Protein AF-A0A7V1M151-F1 (afdb_monomer)

pLDDT: mean 83.35, std 21.73, range [28.53, 98.62]

Secondary structure (DSSP, 8-state):
----------------------HHHHHHHHHHTT-TT-EEEEEEEETTGGGS-HHHHHHHHHHHHHHHHHHHHHTTTTEEEEEEEEETTEEEEEESSGGGHHHHHHHHHHHHTTSPEEEEEEEE--EESSSS-GGGEESHHHHHHHHHHHHHHHTT-SEEEE-S-HHHHHHHHHHHHHHHHHHTT--HHHHHHHHHHHHH-SHHHHHHHHTS-HHHHHHHHHTTTHHHHHHHHHHHHHHHHHHHHHHHHHHHHTT---

InterPro domains:
  IPR032580 SatD family [PF16264] (41-214)

Radius of gyration: 26.65 Å; Cα contacts (8 Å, |Δi|>4): 334; chains: 1; bounding box: 94×45×94 Å

Mean predicted aligned error: 10.41 Å

Solvent-accessible surface area (backbone atoms only — not comparable to full-atom values): 14351 Å² total; per-residue (Å²): 134,89,81,90,85,88,82,92,84,86,82,93,78,82,86,76,81,82,76,81,75,51,71,66,57,57,52,49,55,59,62,69,75,50,66,95,55,55,26,28,25,43,33,36,37,52,57,69,60,88,77,50,54,74,69,58,48,54,56,49,51,52,51,50,53,52,42,38,52,52,48,40,65,78,39,46,92,37,39,66,16,55,55,41,78,78,54,95,66,27,32,35,26,30,28,48,42,54,40,46,53,64,60,57,51,51,49,52,46,63,70,44,56,90,55,49,64,29,32,2,27,3,41,32,37,73,42,75,79,64,64,79,42,55,90,44,42,45,41,62,5,51,55,30,7,51,54,16,30,52,50,15,63,75,70,73,42,52,60,24,52,32,53,90,48,66,67,60,26,51,53,55,35,48,54,51,54,54,48,51,60,47,59,71,72,52,47,76,67,38,54,52,48,52,53,44,30,72,75,62,72,34,48,55,61,42,10,67,76,67,77,53,53,40,63,61,46,45,52,46,33,58,80,50,44,43,65,61,41,52,54,51,55,51,50,53,30,53,50,43,43,53,51,54,52,52,64,58,50,66,59,62,70,76,67,66,86,127

Foldseek 3Di:
DDDDDDDDDDDDDDDDDDPPPDPVVVVVVVQVPFLVQKKKKKKKAWPPLVVDDPVVLVVLVVLLVVLQVVLCVVCVVQFQAGWDADDRRMIMGIGRQQLCVLVSVVSSVVSRPPTQMAIFMFIDDKDAQDDSHVVRIDDRNNVRRVVFRVVCVVVVHRYAYDYPDVVLRVVLVVLRRVLVVLVVPADPVLSVLLVVCVVVVALVSSCVVVVHDSVVSCCNCVVSVSVVSVVSSVVNSVVSVVVSVVSVVVVVVVPDDD

Structure (mmCIF, N/CA/C/O backbone):
data_AF-A0A7V1M151-F1
#
_entry.id   AF-A0A7V1M151-F1
#
loop_
_atom_site.group_PDB
_atom_site.id
_atom_site.type_symbol
_atom_site.label_atom_id
_atom_site.label_alt_id
_atom_site.label_comp_id
_atom_site.label_asym_id
_atom_site.label_entity_id
_atom_site.label_seq_id
_atom_site.pdbx_PDB_ins_code
_atom_site.Cartn_x
_atom_site.Cartn_y
_atom_site.Cartn_z
_atom_site.occupancy
_atom_site.B_iso_or_equiv
_atom_site.auth_seq_id
_atom_site.auth_comp_id
_atom_site.auth_asym_id
_atom_site.auth_atom_id
_atom_site.pdbx_PDB_model_num
ATOM 1 N N . MET A 1 1 ? 72.557 -1.367 -68.180 1.00 35.03 1 MET A N 1
ATOM 2 C CA . MET A 1 1 ? 71.612 -0.435 -68.839 1.00 35.03 1 MET A CA 1
ATOM 3 C C . MET A 1 1 ? 70.270 -0.559 -68.127 1.00 35.03 1 MET A C 1
ATOM 5 O O . MET A 1 1 ? 69.769 -1.667 -68.066 1.00 35.03 1 MET A O 1
ATOM 9 N N . LEU A 1 2 ? 69.930 0.406 -67.255 1.00 32.84 2 LEU A N 1
ATOM 10 C CA . LEU A 1 2 ? 68.803 1.366 -67.397 1.00 32.84 2 LEU A CA 1
ATOM 11 C C . LEU A 1 2 ? 67.416 0.673 -67.459 1.00 32.84 2 LEU A C 1
ATOM 13 O O . LEU A 1 2 ? 67.216 -0.136 -68.343 1.00 32.84 2 LEU A O 1
ATOM 17 N N . TYR A 1 3 ? 66.387 0.946 -66.644 1.00 28.53 3 TYR A N 1
ATOM 18 C CA . TYR A 1 3 ? 66.143 1.924 -65.575 1.00 28.53 3 TYR A CA 1
ATOM 19 C C . TYR A 1 3 ? 64.866 1.512 -64.781 1.00 28.53 3 TYR A C 1
ATOM 21 O O . TYR A 1 3 ? 63.978 0.860 -65.315 1.00 28.53 3 TYR A O 1
ATOM 29 N N . ARG A 1 4 ? 64.801 1.940 -63.511 1.00 33.44 4 ARG A N 1
ATOM 30 C CA . ARG A 1 4 ? 63.693 2.020 -62.519 1.00 33.44 4 ARG A CA 1
ATOM 31 C C . ARG A 1 4 ? 62.217 1.847 -62.965 1.00 33.44 4 ARG A C 1
ATOM 33 O O . ARG A 1 4 ? 61.762 2.585 -63.831 1.00 33.44 4 ARG A O 1
ATOM 40 N N . ARG A 1 5 ? 61.410 1.193 -62.103 1.00 32.28 5 ARG A N 1
ATOM 41 C CA . ARG A 1 5 ? 60.359 1.854 -61.276 1.00 32.28 5 ARG A CA 1
ATOM 42 C C . ARG A 1 5 ? 59.839 0.963 -60.132 1.00 32.28 5 ARG A C 1
ATOM 44 O O . ARG A 1 5 ? 59.546 -0.208 -60.315 1.00 32.28 5 ARG A O 1
ATOM 51 N N . PHE A 1 6 ? 59.738 1.577 -58.953 1.00 34.12 6 PHE A N 1
ATOM 52 C CA . PHE A 1 6 ? 59.085 1.090 -57.735 1.00 34.12 6 PHE A CA 1
ATOM 53 C C . PHE A 1 6 ? 57.566 1.318 -57.811 1.00 34.12 6 PHE A C 1
ATOM 55 O O . PHE A 1 6 ? 57.161 2.415 -58.187 1.00 34.12 6 PHE A O 1
ATOM 62 N N . SER A 1 7 ? 56.765 0.380 -57.297 1.00 33.12 7 SER A N 1
ATOM 63 C CA . SER A 1 7 ? 55.640 0.682 -56.390 1.00 33.12 7 SER A CA 1
ATOM 64 C C . SER A 1 7 ? 55.147 -0.596 -55.699 1.00 33.12 7 SER A C 1
ATOM 66 O O . SER A 1 7 ? 54.733 -1.543 -56.362 1.00 33.12 7 SER A O 1
ATOM 68 N N . LYS A 1 8 ? 55.190 -0.614 -54.362 1.00 37.53 8 LYS A N 1
ATOM 69 C CA . LYS A 1 8 ? 54.513 -1.602 -53.508 1.00 37.53 8 LYS A CA 1
ATOM 70 C C . LYS A 1 8 ? 53.011 -1.300 -53.471 1.00 37.53 8 LYS A C 1
ATOM 72 O O . LYS A 1 8 ? 52.663 -0.133 -53.336 1.00 37.53 8 LYS A O 1
ATOM 77 N N . SER A 1 9 ? 52.162 -2.327 -53.465 1.00 33.84 9 SER A N 1
ATOM 78 C CA . SER A 1 9 ? 50.848 -2.290 -52.806 1.00 33.84 9 SER A CA 1
ATOM 79 C C . SER A 1 9 ? 50.279 -3.705 -52.686 1.00 33.84 9 SER A C 1
ATOM 81 O O . SER A 1 9 ? 49.962 -4.349 -53.678 1.00 33.84 9 SER A O 1
ATOM 83 N N . THR A 1 10 ? 50.198 -4.176 -51.449 1.00 36.12 10 THR A N 1
ATOM 84 C CA . THR A 1 10 ? 49.547 -5.397 -50.964 1.00 36.12 10 THR A CA 1
ATOM 85 C C . THR A 1 10 ? 48.029 -5.227 -50.876 1.00 36.12 10 THR A C 1
ATOM 87 O O . THR A 1 10 ? 47.579 -4.136 -50.537 1.00 36.12 10 THR A O 1
ATOM 90 N N . GLY A 1 11 ? 47.269 -6.318 -51.031 1.00 33.44 11 GLY A N 1
ATOM 91 C CA . GLY A 1 11 ? 45.950 -6.473 -50.398 1.00 33.44 11 GLY A CA 1
ATOM 92 C C . GLY A 1 11 ? 44.789 -6.768 -51.348 1.00 33.44 11 GLY A C 1
ATOM 93 O O . GLY A 1 11 ? 44.242 -5.859 -51.962 1.00 33.44 11 GLY A O 1
ATOM 94 N N . ASN A 1 12 ? 44.409 -8.046 -51.408 1.00 38.59 12 ASN A N 1
ATOM 95 C CA . ASN A 1 12 ? 43.116 -8.546 -51.881 1.00 38.59 12 ASN A CA 1
ATOM 96 C C . ASN A 1 12 ? 42.017 -8.219 -50.853 1.00 38.59 12 ASN A C 1
ATOM 98 O O . ASN A 1 12 ? 42.223 -8.494 -49.675 1.00 38.59 12 ASN A O 1
ATOM 102 N N . ASP A 1 13 ? 40.894 -7.656 -51.311 1.00 38.22 13 ASP A N 1
ATOM 103 C CA . ASP A 1 13 ? 39.499 -8.102 -51.081 1.00 38.22 13 ASP A CA 1
ATOM 104 C C . ASP A 1 13 ? 38.498 -6.931 -51.218 1.00 38.22 13 ASP A C 1
ATOM 106 O O . ASP A 1 13 ? 38.781 -5.809 -50.786 1.00 38.22 13 ASP A O 1
ATOM 110 N N . PRO A 1 14 ? 37.316 -7.146 -51.832 1.00 36.44 14 PRO A N 1
ATOM 111 C CA . PRO A 1 14 ? 36.315 -6.099 -52.020 1.00 36.44 14 PRO A CA 1
ATOM 112 C C . PRO A 1 14 ? 35.548 -5.791 -50.716 1.00 36.44 14 PRO A C 1
ATOM 114 O O . PRO A 1 14 ? 35.246 -6.701 -49.942 1.00 36.44 14 PRO A O 1
ATOM 117 N N . PRO A 1 15 ? 35.157 -4.524 -50.469 1.00 37.09 15 PRO A N 1
ATOM 118 C CA . PRO A 1 15 ? 34.468 -4.146 -49.242 1.00 37.09 15 PRO A CA 1
ATOM 119 C C . PRO A 1 15 ? 33.028 -4.673 -49.227 1.00 37.09 15 PRO A C 1
ATOM 121 O O . PRO A 1 15 ? 32.170 -4.270 -50.017 1.00 37.09 15 PRO A O 1
ATOM 124 N N . GLY A 1 16 ? 32.773 -5.567 -48.273 1.00 32.88 16 GLY A N 1
ATOM 125 C CA . GLY A 1 16 ? 31.452 -6.038 -47.890 1.00 32.88 16 GLY A CA 1
ATOM 126 C C . GLY A 1 16 ? 30.551 -4.889 -47.437 1.00 32.88 16 GLY A C 1
ATOM 127 O O . GLY A 1 16 ? 30.884 -4.082 -46.573 1.00 32.88 16 GLY A O 1
ATOM 128 N N . ARG A 1 17 ? 29.381 -4.853 -48.063 1.00 32.78 17 ARG A N 1
ATOM 129 C CA . ARG A 1 17 ? 28.213 -4.011 -47.812 1.00 32.78 17 ARG A CA 1
ATOM 130 C C . ARG A 1 17 ? 27.891 -3.931 -46.302 1.00 32.78 17 ARG A C 1
ATOM 132 O O . ARG A 1 17 ? 27.310 -4.860 -45.751 1.00 32.78 17 ARG A O 1
ATOM 139 N N . LEU A 1 18 ? 28.233 -2.814 -45.644 1.00 33.78 18 LEU A N 1
ATOM 140 C CA . LEU A 1 18 ? 27.754 -2.489 -44.293 1.00 33.78 18 LEU A CA 1
ATOM 141 C C . LEU A 1 18 ? 26.222 -2.388 -44.327 1.00 33.78 18 LEU A C 1
ATOM 143 O O . LEU A 1 18 ? 25.658 -1.417 -44.834 1.00 33.78 18 LEU A O 1
ATOM 147 N N . GLN A 1 19 ? 25.536 -3.388 -43.780 1.00 34.06 19 GLN A N 1
ATOM 148 C CA . GLN A 1 19 ? 24.134 -3.245 -43.421 1.00 34.06 19 GLN A CA 1
ATOM 149 C C . GLN A 1 19 ? 24.053 -2.327 -42.197 1.00 34.06 19 GLN A C 1
ATOM 151 O O . GLN A 1 19 ? 24.432 -2.696 -41.085 1.00 34.06 19 GLN A O 1
ATOM 156 N N . CYS A 1 20 ? 23.543 -1.114 -42.405 1.00 36.00 20 CYS A N 1
ATOM 157 C CA . CYS A 1 20 ? 22.987 -0.283 -41.347 1.00 36.00 20 CYS A CA 1
ATOM 158 C C . CYS A 1 20 ? 21.796 -1.021 -40.720 1.00 36.00 20 CYS A C 1
ATOM 160 O O . CYS A 1 20 ? 20.649 -0.810 -41.107 1.00 36.00 20 CYS A O 1
ATOM 162 N N . VAL A 1 21 ? 22.060 -1.901 -39.752 1.00 39.78 21 VAL A N 1
ATOM 163 C CA . VAL A 1 21 ? 21.007 -2.504 -38.932 1.00 39.78 21 VAL A CA 1
ATOM 164 C C . VAL A 1 21 ? 20.436 -1.401 -38.046 1.00 39.78 21 VA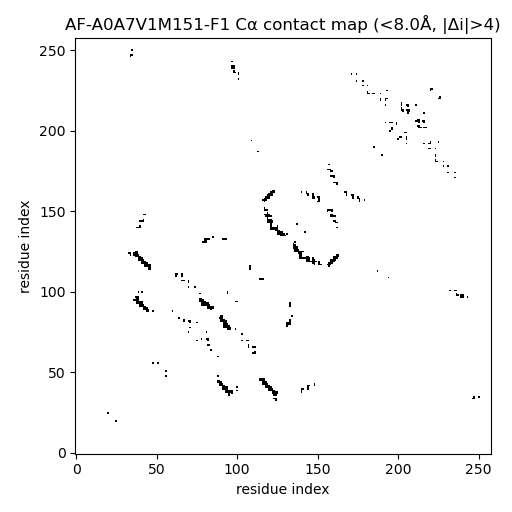L A C 1
ATOM 166 O O . VAL A 1 21 ? 21.072 -0.934 -37.089 1.00 39.78 21 VAL A O 1
ATOM 169 N N . ASN A 1 22 ? 19.247 -0.958 -38.451 1.00 41.34 22 ASN A N 1
ATOM 170 C CA . ASN A 1 22 ? 18.418 0.084 -37.867 1.00 41.34 22 ASN A CA 1
ATOM 171 C C . ASN A 1 22 ? 18.483 0.063 -36.330 1.00 41.34 22 ASN A C 1
ATOM 173 O O . ASN A 1 22 ? 18.089 -0.911 -35.689 1.00 41.34 22 ASN A O 1
ATOM 177 N N . ARG A 1 23 ? 18.925 1.168 -35.714 1.00 41.78 23 ARG A N 1
ATOM 178 C CA . ARG A 1 23 ? 18.953 1.345 -34.244 1.00 41.78 23 ARG A CA 1
ATOM 179 C C . ARG A 1 23 ? 17.567 1.119 -33.612 1.00 41.78 23 ARG A C 1
ATOM 181 O O . ARG A 1 23 ? 17.473 0.676 -32.477 1.00 41.78 23 ARG A O 1
ATOM 188 N N . ARG A 1 24 ? 16.497 1.362 -34.382 1.00 38.38 24 ARG A N 1
ATOM 189 C CA . ARG A 1 24 ? 15.104 1.069 -34.009 1.00 38.38 24 ARG A CA 1
ATOM 190 C C . ARG A 1 24 ? 14.795 -0.427 -33.911 1.00 38.38 24 ARG A C 1
ATOM 192 O O . ARG A 1 24 ? 14.100 -0.803 -32.983 1.00 38.38 24 ARG A O 1
ATOM 199 N N . GLN A 1 25 ? 15.332 -1.273 -34.793 1.00 38.12 25 GLN A N 1
ATOM 200 C CA . GLN A 1 25 ? 15.105 -2.725 -34.735 1.00 38.12 25 GLN A CA 1
ATOM 201 C C . GLN A 1 25 ? 15.880 -3.378 -33.586 1.00 38.12 25 GLN A C 1
ATOM 203 O O . GLN A 1 25 ? 15.347 -4.257 -32.927 1.00 38.12 25 GLN A O 1
ATOM 208 N N . ARG A 1 26 ? 17.083 -2.878 -33.260 1.00 34.47 26 ARG A N 1
ATOM 209 C CA . ARG A 1 26 ? 17.805 -3.297 -32.043 1.00 34.47 26 ARG A CA 1
ATOM 210 C C . ARG A 1 26 ? 17.096 -2.882 -30.752 1.00 34.47 26 ARG A C 1
ATOM 212 O O . ARG A 1 26 ? 17.114 -3.649 -29.800 1.00 34.47 26 ARG A O 1
ATOM 219 N N . ASN A 1 27 ? 16.454 -1.714 -30.726 1.00 43.25 27 ASN A N 1
ATOM 220 C CA . ASN A 1 27 ? 15.641 -1.312 -29.577 1.00 43.25 27 ASN A CA 1
ATOM 221 C C . ASN A 1 27 ? 14.342 -2.124 -29.476 1.00 43.25 27 ASN A C 1
ATOM 223 O O . ASN A 1 27 ? 13.963 -2.440 -28.358 1.00 43.25 27 ASN A O 1
ATOM 227 N N . LEU A 1 28 ? 13.705 -2.491 -30.600 1.00 38.62 28 LEU A N 1
ATOM 228 C CA . LEU A 1 28 ? 12.524 -3.367 -30.592 1.00 38.62 28 LEU A CA 1
ATOM 229 C C . LEU A 1 28 ? 12.870 -4.795 -30.130 1.00 38.62 28 LEU A C 1
ATOM 231 O O . LEU A 1 28 ? 12.210 -5.318 -29.238 1.00 38.62 28 LEU A O 1
ATOM 235 N N . MET A 1 29 ? 13.971 -5.369 -30.626 1.00 35.47 29 MET A N 1
ATOM 236 C CA . MET A 1 29 ? 14.430 -6.709 -30.227 1.00 35.47 29 MET A CA 1
ATOM 237 C C . MET A 1 29 ? 14.947 -6.770 -28.777 1.00 35.47 29 MET A C 1
ATOM 239 O O . MET A 1 29 ? 14.894 -7.825 -28.155 1.00 35.47 29 MET A O 1
ATOM 243 N N . GLN A 1 30 ? 15.411 -5.651 -28.200 1.00 39.88 30 GLN A N 1
ATOM 244 C CA . GLN A 1 30 ? 15.735 -5.574 -26.765 1.00 39.88 30 GLN A CA 1
ATOM 245 C C . GLN A 1 30 ? 14.504 -5.364 -25.870 1.00 39.88 30 GLN A C 1
ATOM 247 O O . GLN A 1 30 ? 14.565 -5.686 -24.685 1.00 39.88 30 GLN A O 1
ATOM 252 N N . THR A 1 31 ? 13.398 -4.832 -26.402 1.00 42.84 31 THR A N 1
ATOM 253 C CA . THR A 1 31 ? 12.123 -4.746 -25.669 1.00 42.84 31 THR A CA 1
ATOM 254 C C . THR A 1 31 ? 11.318 -6.040 -25.701 1.00 42.84 31 THR A C 1
ATOM 256 O O . THR A 1 31 ? 10.550 -6.265 -24.773 1.00 42.84 31 THR A O 1
ATOM 259 N N . GLU A 1 32 ? 11.502 -6.887 -26.715 1.00 41.81 32 GLU A N 1
ATOM 260 C CA . GLU A 1 32 ? 10.751 -8.142 -26.866 1.00 41.81 32 GLU A CA 1
ATOM 261 C C . GLU A 1 32 ? 11.393 -9.314 -26.098 1.00 41.81 32 GLU A C 1
ATOM 263 O O . GLU A 1 32 ? 10.684 -10.167 -25.585 1.00 41.81 32 GLU A O 1
ATOM 268 N N . GLY A 1 33 ? 12.717 -9.316 -25.893 1.00 35.34 33 GLY A N 1
ATOM 269 C CA . GLY A 1 33 ? 13.431 -10.413 -25.218 1.00 35.34 33 GLY A CA 1
ATOM 270 C C . GLY A 1 33 ? 13.589 -10.320 -23.691 1.00 35.34 33 GLY A C 1
ATOM 271 O O . GLY A 1 33 ? 14.481 -10.973 -23.160 1.00 35.34 33 GLY A O 1
ATOM 272 N N . ASN A 1 34 ? 12.825 -9.481 -22.975 1.00 42.91 34 ASN A N 1
ATOM 273 C CA . ASN A 1 34 ? 13.077 -9.213 -21.542 1.00 42.91 34 ASN A CA 1
ATOM 274 C C . ASN A 1 34 ? 11.805 -9.103 -20.670 1.00 42.91 34 ASN A C 1
ATOM 276 O O . ASN A 1 34 ? 11.814 -8.426 -19.638 1.00 42.91 34 ASN A O 1
ATOM 280 N N . MET A 1 35 ? 10.700 -9.716 -21.103 1.00 45.41 35 MET A N 1
ATOM 281 C CA . MET A 1 35 ? 9.420 -9.750 -20.375 1.00 45.41 35 MET A CA 1
ATOM 282 C C . MET A 1 35 ? 9.368 -10.858 -19.296 1.00 45.41 35 MET A C 1
ATOM 284 O O . MET A 1 35 ? 8.625 -10.707 -18.321 1.00 45.41 35 MET A O 1
ATOM 288 N N . ALA A 1 36 ? 10.291 -11.830 -19.359 1.00 46.44 36 ALA A N 1
ATOM 289 C CA . ALA A 1 36 ? 10.474 -12.949 -18.425 1.00 46.44 36 ALA A CA 1
ATOM 290 C C . ALA A 1 36 ? 10.862 -12.560 -16.978 1.00 46.44 36 ALA A C 1
ATOM 292 O O . ALA A 1 36 ? 11.136 -13.427 -16.151 1.00 46.44 36 ALA A O 1
ATOM 293 N N . ASN A 1 37 ? 10.917 -11.265 -16.647 1.00 68.12 37 ASN A N 1
ATOM 294 C CA . ASN A 1 37 ? 11.230 -10.793 -15.297 1.00 68.12 37 ASN A CA 1
ATOM 295 C C . ASN A 1 37 ? 10.563 -9.440 -14.995 1.00 68.12 37 ASN A C 1
ATOM 297 O O . ASN A 1 37 ? 11.206 -8.448 -14.641 1.00 68.12 37 ASN A O 1
ATOM 301 N N . THR A 1 38 ? 9.249 -9.366 -15.215 1.00 87.44 38 THR A N 1
ATOM 302 C CA . THR A 1 38 ? 8.468 -8.178 -14.859 1.00 87.44 38 THR A CA 1
ATOM 303 C C . THR A 1 38 ? 8.345 -8.059 -13.342 1.00 87.44 38 THR A C 1
ATOM 305 O O . THR A 1 38 ? 7.719 -8.891 -12.692 1.00 87.44 38 THR A O 1
ATOM 308 N N . VAL A 1 39 ? 8.893 -6.978 -12.788 1.00 95.06 39 VAL A N 1
ATOM 309 C CA . VAL A 1 39 ? 8.899 -6.696 -11.347 1.00 95.06 39 VAL A CA 1
ATOM 310 C C . VAL A 1 39 ? 8.170 -5.395 -11.059 1.00 95.06 39 VAL A C 1
ATOM 312 O O . VAL A 1 39 ? 7.973 -4.555 -11.944 1.00 95.06 39 VAL A O 1
ATOM 315 N N . ALA A 1 40 ? 7.803 -5.186 -9.800 1.00 97.56 40 ALA A N 1
ATOM 316 C CA . ALA A 1 40 ? 7.267 -3.916 -9.340 1.00 97.56 40 ALA A CA 1
ATOM 317 C C . ALA A 1 40 ? 8.284 -3.180 -8.467 1.00 97.56 40 ALA A C 1
ATOM 319 O O . ALA A 1 40 ? 8.707 -3.667 -7.423 1.00 97.56 40 ALA A O 1
ATOM 320 N N . VAL A 1 41 ? 8.626 -1.956 -8.856 1.00 98.19 41 VAL A N 1
ATOM 321 C CA . VAL A 1 41 ? 9.362 -1.023 -8.001 1.00 98.19 41 VAL A CA 1
ATOM 322 C C . VAL A 1 41 ? 8.355 -0.199 -7.214 1.00 98.19 41 VAL A C 1
ATOM 324 O O . VAL A 1 41 ? 7.454 0.411 -7.796 1.00 98.19 41 VAL A O 1
ATOM 327 N N . ILE A 1 42 ? 8.529 -0.148 -5.896 1.00 98.50 42 ILE A N 1
ATOM 328 C CA . ILE A 1 42 ? 7.759 0.720 -5.005 1.00 98.50 42 ILE A CA 1
ATOM 329 C C . ILE A 1 42 ? 8.698 1.802 -4.488 1.00 98.50 42 ILE A C 1
ATOM 331 O O . ILE A 1 42 ? 9.728 1.490 -3.897 1.00 98.50 42 ILE A O 1
ATOM 335 N N . ILE A 1 43 ? 8.318 3.065 -4.671 1.00 97.88 43 ILE A N 1
ATOM 336 C CA . ILE A 1 43 ? 8.964 4.218 -4.036 1.00 97.88 43 ILE A CA 1
ATOM 337 C C . ILE A 1 43 ? 7.915 4.924 -3.188 1.00 97.88 43 ILE A C 1
ATOM 339 O O . ILE A 1 43 ? 6.825 5.243 -3.670 1.00 97.88 43 ILE A O 1
ATOM 343 N N . ALA A 1 44 ? 8.236 5.171 -1.928 1.00 96.50 44 ALA A N 1
ATOM 344 C CA . ALA A 1 44 ? 7.321 5.735 -0.957 1.00 96.50 44 ALA A CA 1
ATOM 345 C C . ALA A 1 44 ? 7.928 6.951 -0.261 1.00 96.50 44 ALA A C 1
ATOM 347 O O . ALA A 1 44 ? 9.107 6.939 0.078 1.00 96.50 44 ALA A O 1
ATOM 348 N N . ASP A 1 45 ? 7.117 7.982 -0.015 1.00 92.75 45 ASP A N 1
ATOM 349 C CA . ASP A 1 45 ? 7.488 9.138 0.805 1.00 92.75 45 ASP A CA 1
ATOM 350 C C . ASP A 1 45 ? 6.500 9.362 1.956 1.00 92.75 45 ASP A C 1
ATOM 352 O O . ASP A 1 45 ? 5.300 9.073 1.852 1.00 92.75 45 ASP A O 1
ATOM 356 N N . ILE A 1 46 ? 6.999 9.899 3.072 1.00 88.75 46 ILE A N 1
ATOM 357 C CA . ILE A 1 46 ? 6.145 10.297 4.191 1.00 88.75 46 ILE A CA 1
ATOM 358 C C . ILE A 1 46 ? 5.481 11.634 3.854 1.00 88.75 46 ILE A C 1
ATOM 360 O O . ILE A 1 46 ? 6.106 12.652 3.556 1.00 88.75 46 ILE A O 1
ATOM 364 N N . LYS A 1 47 ? 4.155 11.673 3.948 1.00 79.75 47 LYS A N 1
ATOM 365 C CA . LYS A 1 47 ? 3.396 12.900 3.728 1.00 79.75 47 LYS A CA 1
ATOM 366 C C . LYS A 1 47 ? 3.658 13.902 4.858 1.00 79.75 47 LYS A C 1
ATOM 368 O O . LYS A 1 47 ? 3.614 13.554 6.031 1.00 79.75 47 LYS A O 1
ATOM 373 N N . ASP A 1 48 ? 3.822 15.176 4.493 1.00 72.25 48 ASP A N 1
ATOM 374 C CA . ASP A 1 48 ? 3.924 16.308 5.430 1.00 72.25 48 ASP A CA 1
ATOM 375 C C . ASP A 1 48 ? 5.107 16.221 6.428 1.00 72.25 48 ASP A C 1
ATOM 377 O O . ASP A 1 48 ? 5.157 16.994 7.383 1.00 72.25 48 ASP A O 1
ATOM 381 N N . SER A 1 49 ? 6.118 15.380 6.171 1.00 68.06 49 SER A N 1
ATOM 382 C CA . SER A 1 49 ? 7.335 15.235 6.998 1.00 68.06 49 SER A CA 1
ATOM 383 C C . SER A 1 49 ? 8.078 16.555 7.257 1.00 68.06 49 SER A C 1
ATOM 385 O O . SER A 1 49 ? 8.695 16.766 8.305 1.00 68.06 49 SER A O 1
ATOM 387 N N . LYS A 1 50 ? 7.969 17.506 6.321 1.00 63.62 50 LYS A N 1
ATOM 388 C CA . LYS A 1 50 ? 8.542 18.856 6.428 1.00 63.62 50 LYS A CA 1
ATOM 389 C C . LYS A 1 50 ? 7.881 19.737 7.494 1.00 63.62 50 LYS A C 1
ATOM 391 O O . LYS A 1 50 ? 8.484 20.730 7.878 1.00 63.62 50 LYS A O 1
ATOM 396 N N . LYS A 1 51 ? 6.673 19.398 7.956 1.00 68.25 51 LYS A N 1
ATOM 397 C CA . LYS A 1 51 ? 5.930 20.147 8.987 1.00 68.25 51 LYS A CA 1
ATOM 398 C C . LYS A 1 51 ? 6.136 19.596 10.401 1.00 68.25 51 LYS A C 1
ATOM 400 O O . LYS A 1 51 ? 5.669 20.213 11.352 1.00 68.25 51 LYS A O 1
ATOM 405 N N . MET A 1 52 ? 6.797 18.446 10.533 1.00 73.50 52 MET A N 1
ATOM 406 C CA . MET A 1 52 ? 7.065 17.814 11.826 1.00 73.50 52 MET A CA 1
ATOM 407 C C . MET A 1 52 ? 8.160 18.558 12.583 1.00 73.50 52 MET A C 1
ATOM 409 O O . MET A 1 52 ? 9.127 19.037 11.979 1.00 73.50 52 MET A O 1
ATOM 413 N N . LYS A 1 53 ? 8.031 18.603 13.912 1.00 78.94 53 LYS A N 1
ATOM 414 C CA . LYS A 1 53 ? 9.098 19.105 14.785 1.00 78.94 53 LYS A CA 1
ATOM 415 C C . LYS A 1 53 ? 10.310 18.170 14.714 1.00 78.94 53 LYS A C 1
ATOM 417 O O . LYS A 1 53 ? 10.175 16.987 14.412 1.00 78.94 53 LYS A O 1
ATOM 422 N N . GLU A 1 54 ? 11.498 18.682 15.021 1.00 75.88 54 GLU A N 1
ATOM 423 C CA . GLU A 1 54 ? 12.755 17.923 14.915 1.00 75.88 54 GLU A CA 1
ATOM 424 C C . GLU A 1 54 ? 12.745 16.618 15.730 1.00 75.88 54 GLU A C 1
ATOM 426 O O . GLU A 1 54 ? 13.111 15.562 15.217 1.00 75.88 54 GLU A O 1
ATOM 431 N N . ARG A 1 55 ? 1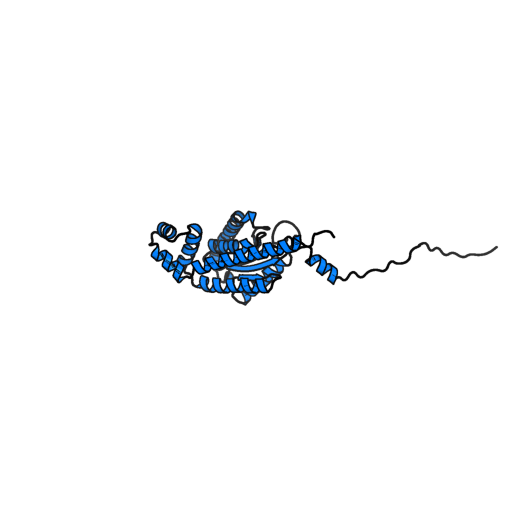2.221 16.664 16.961 1.00 75.62 55 ARG A N 1
ATOM 432 C CA . ARG A 1 55 ? 12.067 15.480 17.818 1.00 75.62 55 ARG A CA 1
ATOM 433 C C . ARG A 1 55 ? 11.119 14.432 17.227 1.00 75.62 55 ARG A C 1
ATOM 435 O O . ARG A 1 55 ? 11.463 13.257 17.191 1.00 75.62 55 ARG A O 1
ATOM 442 N N . GLU A 1 56 ? 9.961 14.861 16.727 1.00 79.56 56 GLU A N 1
ATOM 443 C CA . GLU A 1 56 ? 8.989 13.968 16.079 1.00 79.56 56 GLU A CA 1
ATOM 444 C C . GLU A 1 56 ? 9.619 13.304 14.851 1.00 79.56 56 GLU A C 1
ATOM 446 O O . GLU A 1 56 ? 9.482 12.104 14.646 1.00 79.56 56 GLU A O 1
ATOM 451 N N . ARG A 1 57 ? 10.382 14.064 14.056 1.00 78.81 57 ARG A N 1
ATOM 452 C CA . ARG A 1 57 ? 11.086 13.531 12.885 1.00 78.81 57 ARG A CA 1
ATOM 453 C C . ARG A 1 57 ? 12.065 12.414 13.255 1.00 78.81 57 ARG A C 1
ATOM 455 O O . ARG A 1 57 ? 12.127 11.424 12.532 1.00 78.81 57 ARG A O 1
ATOM 462 N N . TYR A 1 58 ? 12.821 12.566 14.343 1.00 82.31 58 TYR A N 1
ATOM 463 C CA . TYR A 1 58 ? 13.759 11.536 14.793 1.00 82.31 58 TYR A CA 1
ATOM 464 C C . TYR A 1 58 ? 13.040 10.247 15.215 1.00 82.31 58 TYR A C 1
ATOM 466 O O . TYR A 1 58 ? 13.398 9.164 14.753 1.00 82.31 58 TYR A O 1
ATOM 474 N N . GLU A 1 59 ? 11.988 10.361 16.029 1.00 84.44 59 GLU A N 1
ATOM 475 C CA . GLU A 1 59 ? 11.182 9.213 16.468 1.00 84.44 59 GLU A CA 1
ATOM 476 C C . GLU A 1 59 ? 10.580 8.468 15.263 1.00 84.44 59 GLU A C 1
ATOM 478 O O . GLU A 1 59 ? 10.695 7.247 15.154 1.00 84.44 59 GLU A O 1
ATOM 483 N N . TRP A 1 60 ? 10.042 9.196 14.281 1.00 83.94 60 TRP A N 1
ATOM 484 C CA . TRP A 1 60 ? 9.495 8.585 13.068 1.00 83.94 60 TRP A CA 1
ATOM 485 C C . TRP A 1 60 ? 10.543 7.932 12.173 1.00 83.94 60 TRP A C 1
ATOM 487 O O . TRP A 1 60 ? 10.249 6.909 11.558 1.00 83.94 60 TRP A O 1
ATOM 497 N N . GLN A 1 61 ? 11.770 8.452 12.117 1.00 85.88 61 GLN A N 1
ATOM 498 C CA . GLN A 1 61 ? 12.853 7.767 11.409 1.00 85.88 61 GLN A CA 1
ATOM 499 C C . GLN A 1 61 ? 13.189 6.416 12.048 1.00 85.88 61 GLN A C 1
ATOM 501 O O . GLN A 1 61 ? 13.497 5.469 11.325 1.00 85.88 61 GLN A O 1
ATOM 506 N N . LEU A 1 62 ? 13.111 6.299 13.378 1.00 88.25 62 LEU A N 1
ATOM 507 C CA . LEU A 1 62 ? 13.291 5.016 14.061 1.00 88.25 62 LEU A CA 1
ATOM 508 C C . LEU A 1 62 ? 12.153 4.044 13.729 1.00 88.25 62 LEU A C 1
ATOM 510 O O . LEU A 1 62 ? 12.424 2.892 13.388 1.00 88.25 62 LEU A O 1
ATOM 514 N N . PHE A 1 63 ? 10.901 4.513 13.744 1.00 90.56 63 PHE A N 1
ATOM 515 C CA . PHE A 1 63 ? 9.752 3.695 13.342 1.00 90.56 63 PHE A CA 1
ATOM 516 C C . PHE A 1 63 ? 9.839 3.250 11.878 1.00 90.56 63 PHE A C 1
ATOM 518 O O . PHE A 1 63 ? 9.615 2.077 11.594 1.00 90.56 63 PHE A O 1
ATOM 525 N N . LEU A 1 64 ? 10.241 4.137 10.959 1.00 93.31 64 LEU A N 1
ATOM 526 C CA . LEU A 1 64 ? 10.460 3.794 9.551 1.00 93.31 64 LEU A CA 1
ATOM 527 C C . LEU A 1 64 ? 11.532 2.713 9.395 1.00 93.31 64 LEU A C 1
ATOM 529 O O . LEU A 1 64 ? 11.309 1.734 8.689 1.00 93.31 64 LEU A O 1
ATOM 533 N N . LYS A 1 65 ? 12.676 2.858 10.075 1.00 93.44 65 LYS A N 1
ATOM 534 C CA . LYS A 1 65 ? 13.740 1.845 10.046 1.00 93.44 65 LYS A CA 1
ATOM 535 C C . LYS A 1 65 ? 13.238 0.493 10.550 1.00 93.44 65 LYS A C 1
ATOM 537 O O . LYS A 1 65 ? 13.486 -0.517 9.902 1.00 93.44 65 LYS A O 1
ATOM 542 N N . SER A 1 66 ? 12.505 0.477 11.665 1.00 95.19 66 SER A N 1
ATOM 543 C CA . SER A 1 66 ? 11.926 -0.757 12.207 1.00 95.19 66 SER A CA 1
ATOM 544 C C . SER A 1 66 ? 10.901 -1.382 11.257 1.00 95.19 66 SER A C 1
ATOM 546 O O . SER A 1 66 ? 10.929 -2.591 11.049 1.00 95.19 66 SER A O 1
ATOM 548 N N . ALA A 1 67 ? 10.040 -0.572 10.636 1.00 96.69 67 ALA A N 1
ATOM 549 C CA . ALA A 1 67 ? 9.051 -1.054 9.677 1.00 96.69 67 ALA A CA 1
ATOM 550 C C . ALA A 1 67 ? 9.708 -1.654 8.427 1.00 96.69 67 ALA A C 1
ATOM 552 O O . ALA A 1 67 ? 9.286 -2.707 7.966 1.00 96.69 67 ALA A O 1
ATOM 553 N N . ILE A 1 68 ? 10.770 -1.027 7.908 1.00 96.94 68 ILE A N 1
ATOM 554 C CA . ILE A 1 68 ? 11.541 -1.555 6.774 1.00 96.94 68 ILE A CA 1
ATOM 555 C C . ILE A 1 68 ? 12.135 -2.926 7.103 1.00 96.94 68 ILE A C 1
ATOM 557 O O . ILE A 1 68 ? 12.015 -3.837 6.289 1.00 96.94 68 ILE A O 1
ATOM 561 N N . VAL A 1 69 ? 12.740 -3.088 8.286 1.00 97.62 69 VAL A N 1
ATOM 562 C CA . VAL A 1 69 ? 13.290 -4.384 8.720 1.00 97.62 69 VAL A CA 1
ATOM 563 C C . VAL A 1 69 ? 12.188 -5.443 8.772 1.00 97.62 69 VAL A C 1
ATOM 565 O O . VAL A 1 69 ? 12.309 -6.465 8.106 1.00 97.62 69 VAL A O 1
ATOM 568 N N . GLN A 1 70 ? 11.078 -5.156 9.459 1.00 98.19 70 GLN A N 1
ATOM 569 C CA . GLN A 1 70 ? 9.959 -6.096 9.588 1.00 98.19 70 GLN A CA 1
ATOM 570 C C . GLN A 1 70 ? 9.352 -6.483 8.234 1.00 98.19 70 GLN A C 1
ATOM 572 O O . GLN A 1 70 ? 9.058 -7.651 7.999 1.00 98.19 70 GLN A O 1
ATOM 577 N N . VAL A 1 71 ? 9.167 -5.524 7.322 1.00 98.44 71 VAL A N 1
ATOM 578 C CA . VAL A 1 71 ? 8.622 -5.812 5.988 1.00 98.44 71 VAL A CA 1
ATOM 579 C C . VAL A 1 71 ? 9.594 -6.653 5.167 1.00 98.44 71 VAL A C 1
ATOM 581 O O . VAL A 1 71 ? 9.163 -7.619 4.543 1.00 98.44 71 VAL A O 1
ATOM 584 N N . ASN A 1 72 ? 10.887 -6.324 5.182 1.00 98.25 72 ASN A N 1
ATOM 585 C CA . ASN A 1 72 ? 11.895 -7.101 4.463 1.00 98.25 72 ASN A CA 1
ATOM 586 C C . ASN A 1 72 ? 11.975 -8.548 4.963 1.00 98.25 72 ASN A C 1
ATOM 588 O O . ASN A 1 72 ? 12.152 -9.448 4.152 1.00 98.25 72 ASN A O 1
ATOM 592 N N . GLU A 1 73 ? 11.825 -8.774 6.269 1.00 97.81 73 GLU A N 1
ATOM 593 C CA . GLU A 1 73 ? 11.799 -10.116 6.861 1.00 97.81 73 GLU A CA 1
ATOM 594 C C . GLU A 1 73 ? 10.512 -10.871 6.498 1.00 97.81 73 GLU A C 1
ATOM 596 O O . GLU A 1 73 ? 10.572 -11.986 5.981 1.00 97.81 73 GLU A O 1
ATOM 601 N N . ASN A 1 74 ? 9.346 -10.250 6.700 1.00 97.81 74 ASN A N 1
ATOM 602 C CA . ASN A 1 74 ? 8.041 -10.886 6.485 1.00 97.81 74 ASN A CA 1
ATOM 603 C C . ASN A 1 74 ? 7.754 -11.203 5.010 1.00 97.81 74 ASN A C 1
ATOM 605 O O . ASN A 1 74 ? 7.017 -12.142 4.717 1.00 97.81 74 ASN A O 1
ATOM 609 N N . TRP A 1 75 ? 8.318 -10.418 4.090 1.00 97.75 75 TRP A N 1
ATOM 610 C CA . TRP A 1 75 ? 8.080 -10.521 2.649 1.00 97.75 75 TRP A CA 1
ATOM 611 C C . TRP A 1 75 ? 9.340 -10.910 1.867 1.00 97.75 75 TRP A C 1
ATOM 613 O O . TRP A 1 75 ? 9.401 -10.699 0.658 1.00 97.75 75 TRP A O 1
ATOM 623 N N . ALA A 1 76 ? 10.346 -11.494 2.529 1.00 96.94 76 ALA A N 1
ATOM 624 C CA . ALA A 1 76 ? 11.634 -11.832 1.916 1.00 96.94 76 ALA A CA 1
ATOM 625 C C . ALA A 1 76 ? 11.502 -12.685 0.640 1.00 96.94 76 ALA A C 1
ATOM 627 O O . ALA A 1 76 ? 12.269 -12.508 -0.300 1.00 96.94 76 ALA A O 1
ATOM 628 N N . ALA A 1 77 ? 10.514 -13.586 0.591 1.00 96.38 77 ALA A N 1
ATOM 629 C CA . ALA A 1 77 ? 10.259 -14.446 -0.567 1.00 96.38 77 ALA A CA 1
ATOM 630 C C . ALA A 1 77 ? 9.659 -13.703 -1.775 1.00 96.38 77 ALA A C 1
ATOM 632 O O . ALA A 1 77 ? 9.755 -14.179 -2.902 1.00 96.38 77 ALA A O 1
ATOM 633 N N . ASP A 1 78 ? 9.033 -12.549 -1.545 1.00 96.75 78 ASP A N 1
ATOM 634 C CA . ASP A 1 78 ? 8.340 -11.759 -2.566 1.00 96.75 78 ASP A CA 1
ATOM 635 C C . ASP A 1 78 ? 9.151 -10.532 -3.015 1.00 96.75 78 ASP A C 1
ATOM 637 O O . ASP A 1 78 ? 8.804 -9.873 -4.000 1.00 96.75 78 ASP A O 1
ATOM 641 N N . ILE A 1 79 ? 10.225 -10.213 -2.291 1.00 96.06 79 ILE A N 1
ATOM 642 C CA . ILE A 1 79 ? 11.077 -9.045 -2.497 1.00 96.06 79 ILE A CA 1
ATOM 643 C C . ILE A 1 79 ? 12.332 -9.456 -3.264 1.00 96.06 79 ILE A C 1
ATOM 645 O O . ILE A 1 79 ? 13.123 -10.277 -2.812 1.00 96.06 79 ILE A O 1
ATOM 649 N N . GLU A 1 80 ? 12.545 -8.828 -4.417 1.00 94.00 80 GLU A N 1
ATOM 650 C CA . GLU A 1 80 ? 13.760 -9.025 -5.201 1.00 94.00 80 GLU A CA 1
ATOM 651 C C . GLU A 1 80 ? 14.923 -8.222 -4.638 1.00 94.00 80 GLU A C 1
ATOM 653 O O . GLU A 1 80 ? 16.020 -8.753 -4.524 1.00 94.00 80 GLU A O 1
ATOM 658 N N . ALA A 1 81 ? 14.687 -6.963 -4.263 1.00 94.50 81 ALA A N 1
ATOM 659 C CA . ALA A 1 81 ? 15.687 -6.106 -3.641 1.00 94.50 81 ALA A CA 1
ATOM 660 C C . ALA A 1 81 ? 15.071 -5.405 -2.422 1.00 94.50 81 ALA A C 1
ATOM 662 O O . ALA A 1 81 ? 14.016 -4.768 -2.560 1.00 94.50 81 ALA A O 1
ATOM 663 N N . PRO A 1 82 ? 15.705 -5.518 -1.240 1.00 96.25 82 PRO A N 1
ATOM 664 C CA . PRO A 1 82 ? 15.119 -5.109 0.028 1.00 96.25 82 PRO A CA 1
ATOM 665 C C . PRO A 1 82 ? 14.767 -3.629 0.036 1.00 96.25 82 PRO A C 1
ATOM 667 O O . PRO A 1 82 ? 15.469 -2.798 -0.544 1.00 96.25 82 PRO A O 1
ATOM 670 N N . PHE A 1 83 ? 13.696 -3.295 0.750 1.00 97.44 83 PHE A N 1
ATOM 671 C CA . PHE A 1 83 ? 13.356 -1.911 1.014 1.00 97.44 83 PHE A CA 1
ATOM 672 C C . PHE A 1 83 ? 14.485 -1.232 1.782 1.00 97.44 83 PHE A C 1
ATOM 674 O O . PHE A 1 83 ? 15.014 -1.777 2.752 1.00 97.44 83 PHE A O 1
ATOM 681 N N . MET A 1 84 ? 14.831 -0.020 1.366 1.00 95.38 84 MET A N 1
ATOM 682 C CA . MET A 1 84 ? 15.821 0.810 2.040 1.00 95.38 84 MET A CA 1
ATOM 683 C C . MET A 1 84 ? 15.459 2.287 1.935 1.00 95.38 84 MET A C 1
ATOM 685 O O . MET A 1 84 ? 14.813 2.719 0.980 1.00 95.38 84 MET A O 1
ATOM 689 N N . ILE A 1 85 ? 15.918 3.074 2.905 1.00 93.56 85 ILE A N 1
ATOM 690 C CA . ILE A 1 85 ? 15.825 4.535 2.852 1.00 93.56 85 ILE A CA 1
ATOM 691 C C . ILE A 1 85 ? 16.800 5.038 1.787 1.00 93.56 85 ILE A C 1
ATOM 693 O O . ILE A 1 85 ? 17.982 4.700 1.820 1.00 93.56 85 ILE A O 1
ATOM 697 N N . THR A 1 86 ? 16.314 5.866 0.868 1.00 88.12 86 THR A N 1
ATOM 698 C CA . THR A 1 86 ? 17.131 6.476 -0.191 1.00 88.12 86 THR A CA 1
ATOM 699 C C . THR A 1 86 ? 17.474 7.916 0.135 1.00 88.12 86 THR A C 1
ATOM 701 O O . THR A 1 86 ? 18.632 8.323 0.046 1.00 88.12 86 THR A O 1
ATOM 704 N N . LYS A 1 87 ? 16.474 8.711 0.526 1.00 82.06 87 LYS A N 1
ATOM 705 C CA . LYS A 1 87 ? 16.651 10.141 0.770 1.00 82.06 87 LYS A CA 1
ATOM 706 C C . LYS A 1 87 ? 15.659 10.663 1.796 1.00 82.06 87 LYS A C 1
ATOM 708 O O . LYS A 1 87 ? 14.484 10.846 1.501 1.00 82.06 87 LYS A O 1
ATOM 713 N N . GLY A 1 88 ? 16.164 11.026 2.974 1.00 79.12 88 GLY A N 1
ATOM 714 C CA . GLY A 1 88 ? 15.352 11.632 4.028 1.00 79.12 88 GLY A CA 1
ATOM 715 C C . GLY A 1 88 ? 14.267 10.676 4.518 1.00 79.12 88 GLY A C 1
ATOM 716 O O . GLY A 1 88 ? 14.558 9.748 5.263 1.00 79.12 88 GLY A O 1
ATOM 717 N N . ASP A 1 89 ? 13.030 10.943 4.121 1.00 82.88 89 ASP A N 1
ATOM 718 C CA . ASP A 1 89 ? 11.825 10.168 4.419 1.00 82.88 89 ASP A CA 1
ATOM 719 C C . ASP A 1 89 ? 11.344 9.303 3.241 1.00 82.88 89 ASP A C 1
ATOM 721 O O . ASP A 1 89 ? 10.289 8.676 3.329 1.00 82.88 89 ASP A O 1
ATOM 725 N N . GLU A 1 90 ? 12.100 9.284 2.142 1.00 92.44 90 GLU A N 1
ATOM 726 C CA . GLU A 1 90 ? 11.850 8.424 0.993 1.00 92.44 90 GLU A CA 1
ATOM 727 C C . GLU A 1 90 ? 12.533 7.066 1.168 1.00 92.44 90 GLU A C 1
ATOM 729 O O . GLU A 1 90 ? 13.706 6.979 1.553 1.00 92.44 90 GLU A O 1
ATOM 734 N N . PHE A 1 91 ? 11.797 6.007 0.855 1.00 95.75 91 PHE A N 1
ATOM 735 C CA . PHE A 1 91 ? 12.305 4.646 0.808 1.00 95.75 91 PHE A CA 1
ATOM 736 C C . PHE A 1 91 ? 11.801 3.939 -0.444 1.00 95.75 91 PHE A C 1
ATOM 738 O O . PHE A 1 91 ? 10.753 4.281 -0.993 1.00 95.75 91 PHE A O 1
ATOM 745 N N . GLN A 1 92 ? 12.554 2.948 -0.905 1.00 97.38 92 GLN A N 1
ATOM 746 C CA . GLN A 1 92 ? 12.197 2.178 -2.089 1.00 97.38 92 GLN A CA 1
ATOM 747 C C . GLN A 1 92 ? 12.611 0.721 -1.955 1.00 97.38 92 GLN A C 1
ATOM 749 O O . GLN A 1 92 ? 13.538 0.421 -1.207 1.00 97.38 92 GLN A O 1
ATOM 754 N N . GLY A 1 93 ? 11.961 -0.153 -2.714 1.00 97.19 93 GLY A N 1
ATOM 755 C CA . GLY A 1 93 ? 12.279 -1.575 -2.812 1.00 97.19 93 GLY A CA 1
ATOM 756 C C . GLY A 1 93 ? 11.770 -2.162 -4.124 1.00 97.19 93 GLY A C 1
ATOM 757 O O . GLY A 1 93 ? 10.992 -1.524 -4.845 1.00 97.19 93 GLY A O 1
ATOM 758 N N . VAL A 1 94 ? 12.221 -3.376 -4.432 1.00 97.12 94 VAL A N 1
ATOM 759 C CA . VAL A 1 94 ? 11.824 -4.114 -5.637 1.00 97.12 94 VAL A CA 1
ATOM 760 C C . VAL A 1 94 ? 11.092 -5.379 -5.221 1.00 97.12 94 VAL A C 1
ATOM 762 O O . VAL A 1 94 ? 11.612 -6.179 -4.449 1.00 97.12 94 VAL A O 1
ATOM 765 N N . VAL A 1 95 ? 9.886 -5.558 -5.744 1.00 97.06 95 VAL A N 1
ATOM 766 C CA . VAL A 1 95 ? 8.999 -6.687 -5.470 1.00 97.06 95 VAL A CA 1
ATOM 767 C C . VAL A 1 95 ? 8.965 -7.581 -6.707 1.00 97.06 95 VAL A C 1
ATOM 769 O O . VAL A 1 95 ? 8.491 -7.150 -7.761 1.00 97.06 95 VAL A O 1
ATOM 772 N N . ALA A 1 96 ? 9.450 -8.816 -6.569 1.00 94.69 96 ALA A N 1
ATOM 773 C CA . ALA A 1 96 ? 9.381 -9.832 -7.619 1.00 94.69 96 ALA A CA 1
ATOM 774 C C . ALA A 1 96 ? 7.937 -10.310 -7.816 1.00 94.69 96 ALA A C 1
ATOM 776 O O . ALA A 1 96 ? 7.448 -10.418 -8.937 1.00 94.69 96 ALA A O 1
ATOM 777 N N . ASN A 1 97 ? 7.213 -10.547 -6.719 1.00 94.94 97 ASN A N 1
ATOM 778 C CA . ASN A 1 97 ? 5.834 -11.022 -6.776 1.00 94.94 97 ASN A CA 1
ATOM 779 C C . ASN A 1 97 ? 4.849 -9.846 -6.883 1.00 94.94 97 ASN A C 1
ATOM 781 O O . ASN A 1 97 ? 4.322 -9.352 -5.885 1.00 94.94 97 ASN A O 1
ATOM 785 N N . VAL A 1 98 ? 4.599 -9.375 -8.107 1.00 95.69 98 VAL A N 1
ATOM 786 C CA . VAL A 1 98 ? 3.749 -8.202 -8.400 1.00 95.69 98 VAL A CA 1
ATOM 787 C C . VAL A 1 98 ? 2.370 -8.235 -7.703 1.00 95.69 98 VAL A C 1
ATOM 789 O O . VAL A 1 98 ? 1.974 -7.210 -7.140 1.00 95.69 98 VAL A O 1
ATOM 792 N N . PRO A 1 99 ? 1.638 -9.365 -7.639 1.00 95.81 99 PRO A N 1
ATOM 793 C CA . PRO A 1 99 ? 0.406 -9.477 -6.847 1.00 95.81 99 PRO A CA 1
ATOM 794 C C . PRO A 1 99 ? 0.532 -9.079 -5.368 1.00 95.81 99 PRO A C 1
ATOM 796 O O . PRO A 1 99 ? -0.451 -8.648 -4.763 1.00 95.81 99 PRO A O 1
ATOM 799 N N . ARG A 1 100 ? 1.726 -9.186 -4.769 1.00 97.19 100 ARG A N 1
ATOM 800 C CA . ARG A 1 100 ? 1.981 -8.844 -3.359 1.00 97.19 100 ARG A CA 1
ATOM 801 C C . ARG A 1 100 ? 2.268 -7.371 -3.109 1.00 97.19 100 ARG A C 1
ATOM 803 O O . ARG A 1 100 ? 2.249 -6.956 -1.953 1.00 97.19 100 ARG A O 1
ATOM 810 N N . VAL A 1 101 ? 2.431 -6.556 -4.153 1.00 97.75 101 VAL A N 1
ATOM 811 C CA . VAL A 1 101 ? 2.669 -5.103 -4.044 1.00 97.75 101 VAL A CA 1
ATOM 812 C C . VAL A 1 101 ? 1.680 -4.436 -3.095 1.00 97.75 101 VAL A C 1
ATOM 814 O O . VAL A 1 101 ? 2.083 -3.698 -2.197 1.00 97.75 101 VAL A O 1
ATOM 817 N N . HIS A 1 102 ? 0.385 -4.723 -3.262 1.00 97.81 102 HIS A N 1
ATOM 818 C CA . HIS A 1 102 ? -0.638 -4.121 -2.419 1.00 97.81 102 HIS A CA 1
ATOM 819 C C . HIS A 1 102 ? -0.487 -4.538 -0.950 1.00 97.81 102 HIS A C 1
ATOM 821 O O . HIS A 1 102 ? -0.528 -3.679 -0.073 1.00 97.81 102 HIS A O 1
ATOM 827 N N . SER A 1 103 ? -0.257 -5.831 -0.694 1.00 98.00 103 SER A N 1
ATOM 828 C CA . SER A 1 103 ? -0.081 -6.372 0.661 1.00 98.00 103 SER A CA 1
ATOM 829 C C . SER A 1 103 ? 1.114 -5.739 1.380 1.00 98.00 103 SER A C 1
ATOM 831 O O . SER A 1 103 ? 0.991 -5.316 2.527 1.00 98.00 103 SER A O 1
ATOM 833 N N . ILE A 1 104 ? 2.241 -5.591 0.681 1.00 98.44 104 ILE A N 1
ATOM 834 C CA . ILE A 1 104 ? 3.449 -4.945 1.207 1.00 98.44 104 ILE A CA 1
ATOM 835 C C . ILE A 1 104 ? 3.178 -3.471 1.546 1.00 98.44 104 ILE A C 1
ATOM 837 O O . ILE A 1 104 ? 3.555 -2.991 2.614 1.00 98.44 104 ILE A O 1
ATOM 841 N N . MET A 1 105 ? 2.480 -2.741 0.670 1.00 97.81 105 MET A N 1
ATOM 842 C CA . MET A 1 105 ? 2.136 -1.337 0.919 1.00 97.81 105 MET A CA 1
ATOM 843 C C . MET A 1 105 ? 1.254 -1.151 2.152 1.00 97.81 105 MET A C 1
ATOM 845 O O . MET A 1 105 ? 1.499 -0.247 2.953 1.00 97.81 105 MET A O 1
ATOM 849 N N . ILE A 1 106 ? 0.206 -1.965 2.304 1.00 96.38 106 ILE A N 1
ATOM 850 C CA . ILE A 1 106 ? -0.689 -1.828 3.455 1.00 96.38 106 ILE A CA 1
ATOM 851 C C . ILE A 1 106 ? -0.004 -2.264 4.751 1.00 96.38 106 ILE A C 1
ATOM 853 O O . ILE A 1 106 ? -0.305 -1.700 5.796 1.00 96.38 106 ILE A O 1
ATOM 857 N N . GLU A 1 107 ? 0.973 -3.170 4.697 1.00 97.62 107 GLU A N 1
ATOM 858 C CA . GLU A 1 107 ? 1.783 -3.519 5.866 1.00 97.62 107 GLU A CA 1
ATOM 859 C C . GLU A 1 107 ? 2.634 -2.332 6.342 1.00 97.62 107 GLU A C 1
ATOM 861 O O . GLU A 1 107 ? 2.636 -2.005 7.530 1.00 97.62 107 GLU A O 1
ATOM 866 N N . PHE A 1 108 ? 3.257 -1.586 5.422 1.00 97.50 108 PHE A N 1
ATOM 867 C CA . PHE A 1 108 ? 3.890 -0.310 5.771 1.00 97.50 108 PHE A CA 1
ATOM 868 C C . PHE A 1 108 ? 2.887 0.695 6.357 1.00 97.50 108 PHE A C 1
ATOM 870 O O . PHE A 1 108 ? 3.199 1.370 7.338 1.00 97.50 108 PHE A O 1
ATOM 877 N N . GLU A 1 109 ? 1.669 0.789 5.808 1.00 95.06 109 GLU A N 1
ATOM 878 C CA . GLU A 1 109 ? 0.620 1.647 6.382 1.00 95.06 109 GLU A CA 1
ATOM 879 C C . GLU A 1 109 ? 0.226 1.226 7.800 1.00 95.06 109 GLU A C 1
ATOM 881 O O . GLU A 1 109 ? -0.016 2.092 8.640 1.00 95.06 109 GLU A O 1
ATOM 886 N N . ARG A 1 110 ? 0.161 -0.081 8.077 1.00 96.06 110 ARG A N 1
ATOM 887 C CA . ARG A 1 110 ? -0.136 -0.642 9.400 1.00 96.06 110 ARG A CA 1
ATOM 888 C C . ARG A 1 110 ? 0.922 -0.242 10.414 1.00 96.06 110 ARG A C 1
ATOM 890 O O . ARG A 1 110 ? 0.584 0.316 11.456 1.00 96.06 110 ARG A O 1
ATOM 897 N N . LEU A 1 111 ? 2.184 -0.505 10.080 1.00 95.44 111 LEU A N 1
ATOM 898 C CA . LEU A 1 111 ? 3.332 -0.300 10.961 1.00 95.44 111 LEU A CA 1
ATOM 899 C C . LEU A 1 111 ? 3.613 1.183 11.220 1.00 95.44 111 LEU A C 1
ATOM 901 O O . LEU A 1 111 ? 4.113 1.534 12.286 1.00 95.44 111 LEU A O 1
ATOM 905 N N . LEU A 1 112 ? 3.275 2.055 10.266 1.00 92.94 112 LEU A N 1
ATOM 906 C CA . LEU A 1 112 ? 3.566 3.487 10.346 1.00 92.94 112 LEU A CA 1
ATOM 907 C C . LEU A 1 112 ? 2.347 4.349 10.696 1.00 92.94 112 LEU A C 1
ATOM 909 O O . LEU A 1 112 ? 2.488 5.562 10.830 1.00 92.94 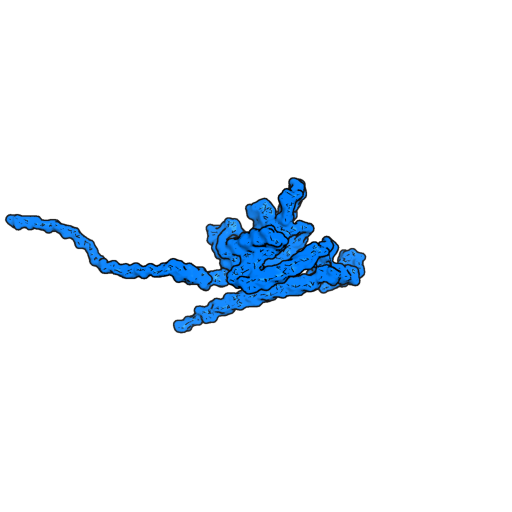112 LEU A O 1
ATOM 913 N N . HIS A 1 113 ? 1.159 3.773 10.898 1.00 90.62 113 HIS A N 1
ATOM 914 C CA . HIS A 1 113 ? -0.023 4.529 11.321 1.00 90.62 113 HIS A CA 1
ATOM 915 C C . HIS A 1 113 ? 0.238 5.298 12.639 1.00 90.62 113 HIS A C 1
ATOM 917 O O . HIS A 1 113 ? 0.725 4.707 13.603 1.00 90.62 113 HIS A O 1
ATOM 923 N N . PRO A 1 114 ? -0.143 6.590 12.762 1.00 89.25 114 PRO A N 1
ATOM 924 C CA . PRO A 1 114 ? -1.031 7.363 11.885 1.00 89.25 114 PRO A CA 1
ATOM 925 C C . PRO A 1 114 ? -0.319 8.146 10.772 1.00 89.25 114 PRO A C 1
ATOM 927 O O . PRO A 1 114 ? -0.940 9.010 10.143 1.00 89.25 114 PRO A O 1
ATOM 930 N N . LEU A 1 115 ? 0.969 7.895 10.518 1.00 87.62 115 LEU A N 1
ATOM 931 C CA . LEU A 1 115 ? 1.675 8.567 9.438 1.00 87.62 115 LEU A CA 1
ATOM 932 C C . LEU A 1 115 ? 1.057 8.218 8.092 1.00 87.62 115 LEU A C 1
ATOM 934 O O . LEU A 1 115 ? 0.801 7.069 7.740 1.00 87.62 115 LEU A O 1
ATOM 938 N N . GLY A 1 116 ? 0.831 9.261 7.308 1.00 88.75 116 GLY A N 1
ATOM 939 C CA . GLY A 1 116 ? 0.347 9.103 5.960 1.00 88.75 116 GLY A CA 1
ATOM 940 C C . GLY A 1 116 ? 1.500 8.833 5.007 1.00 88.75 116 GLY A C 1
ATOM 941 O O . GLY A 1 116 ? 2.317 9.721 4.806 1.00 88.75 116 GLY A O 1
ATOM 942 N N . LEU A 1 117 ? 1.484 7.696 4.329 1.00 93.69 117 LEU A N 1
ATOM 943 C CA . LEU A 1 117 ? 2.416 7.413 3.240 1.00 93.69 117 LEU A CA 1
ATOM 944 C C . LEU A 1 117 ? 1.829 7.841 1.895 1.00 93.69 117 LEU A C 1
ATOM 946 O O . LEU A 1 117 ? 0.610 8.046 1.753 1.00 93.69 117 LEU A O 1
ATOM 950 N N . ARG A 1 118 ? 2.711 8.025 0.919 1.00 95.81 118 ARG A N 1
ATOM 951 C CA . ARG A 1 118 ? 2.359 8.109 -0.492 1.00 95.81 118 ARG A CA 1
ATOM 952 C C . ARG A 1 118 ? 3.304 7.229 -1.293 1.00 95.81 118 ARG A C 1
ATOM 954 O O . ARG A 1 118 ? 4.498 7.229 -1.039 1.00 95.81 118 ARG A O 1
ATOM 961 N N . TYR A 1 119 ? 2.751 6.542 -2.284 1.00 98.06 119 TYR A N 1
ATOM 962 C CA . TYR A 1 119 ? 3.452 5.555 -3.090 1.00 98.06 119 TYR A CA 1
ATOM 963 C C . TYR A 1 119 ? 3.425 5.910 -4.577 1.00 98.06 119 TYR A C 1
ATOM 965 O O . TYR A 1 119 ? 2.393 6.312 -5.124 1.00 98.06 119 TYR A O 1
ATOM 973 N N . GLY A 1 120 ? 4.559 5.713 -5.236 1.00 98.44 120 GLY A N 1
ATOM 974 C CA . GLY A 1 120 ? 4.667 5.530 -6.674 1.00 98.44 120 GLY A CA 1
ATOM 975 C C . GLY A 1 120 ? 5.074 4.095 -6.967 1.00 98.44 120 GLY A C 1
ATOM 976 O O . GLY A 1 120 ? 6.046 3.602 -6.400 1.00 98.44 120 GLY A O 1
ATOM 977 N N . ILE A 1 121 ? 4.326 3.434 -7.842 1.00 98.62 121 ILE A N 1
ATOM 978 C CA . ILE A 1 121 ? 4.559 2.043 -8.224 1.00 98.62 121 ILE A CA 1
ATOM 979 C C . ILE A 1 121 ? 4.843 2.007 -9.718 1.00 98.62 121 ILE A C 1
ATOM 981 O O . ILE A 1 121 ? 4.084 2.575 -10.509 1.00 98.62 121 ILE A O 1
ATOM 985 N N . GLY A 1 122 ? 5.931 1.352 -10.098 1.00 98.25 122 GLY A N 1
ATOM 986 C CA . GLY A 1 122 ? 6.322 1.160 -11.486 1.00 98.25 122 GLY A CA 1
ATOM 987 C C . GLY A 1 122 ? 6.491 -0.314 -11.801 1.00 98.25 122 GLY A C 1
ATOM 988 O O . GLY A 1 122 ? 7.306 -0.978 -11.172 1.00 98.25 122 GLY A O 1
ATOM 989 N N . LEU A 1 123 ? 5.743 -0.807 -12.781 1.00 96.94 123 LEU A N 1
ATOM 990 C CA . LEU A 1 123 ? 5.846 -2.174 -13.281 1.00 96.94 123 LEU A CA 1
ATOM 991 C C . LEU A 1 123 ? 6.764 -2.224 -14.509 1.00 96.94 123 LEU A C 1
ATOM 993 O O . LEU A 1 123 ? 6.672 -1.363 -15.395 1.00 96.94 123 LEU A O 1
ATOM 997 N N . GLY A 1 124 ? 7.629 -3.229 -14.585 1.00 94.12 124 GLY A N 1
ATOM 998 C CA . GLY A 1 124 ? 8.414 -3.546 -15.778 1.00 94.12 124 GLY A CA 1
ATOM 999 C C . GLY A 1 124 ? 9.762 -4.173 -15.450 1.00 94.12 124 GLY A C 1
ATOM 1000 O O . GLY A 1 124 ? 10.001 -4.593 -14.325 1.00 94.12 124 GLY A O 1
ATOM 1001 N N . ALA A 1 125 ? 10.654 -4.196 -16.436 1.00 91.56 125 ALA A N 1
ATOM 1002 C CA . ALA A 1 125 ? 12.011 -4.687 -16.245 1.00 91.56 125 ALA A CA 1
ATOM 1003 C C . ALA A 1 125 ? 12.861 -3.737 -15.380 1.00 91.56 125 ALA A C 1
ATOM 1005 O O . ALA A 1 125 ? 12.661 -2.512 -15.371 1.00 91.56 125 ALA A O 1
ATOM 1006 N N . ILE A 1 126 ? 13.860 -4.323 -14.725 1.00 91.31 126 ILE A N 1
ATOM 1007 C CA . ILE A 1 126 ? 14.955 -3.629 -14.044 1.00 91.31 126 ILE A CA 1
ATOM 1008 C C . ILE A 1 126 ? 16.299 -4.048 -14.642 1.00 91.31 126 ILE A C 1
ATOM 1010 O O . ILE A 1 126 ? 16.443 -5.118 -15.228 1.00 91.31 126 ILE A O 1
ATOM 1014 N N . GLN A 1 127 ? 17.290 -3.180 -14.502 1.00 85.88 127 GLN A N 1
ATOM 1015 C CA . GLN A 1 127 ? 18.671 -3.382 -14.909 1.00 85.88 127 GLN A CA 1
ATOM 1016 C C . GLN A 1 127 ? 19.547 -3.254 -13.667 1.00 85.88 127 GLN A C 1
ATOM 1018 O O . GLN A 1 127 ? 19.462 -2.271 -12.929 1.00 85.88 127 GLN A O 1
ATOM 1023 N N . ARG A 1 128 ? 20.383 -4.263 -13.422 1.00 82.62 128 ARG A N 1
ATOM 1024 C CA . ARG A 1 128 ? 21.288 -4.296 -12.272 1.00 82.62 128 ARG A CA 1
ATOM 1025 C C . ARG A 1 128 ? 22.667 -3.828 -12.713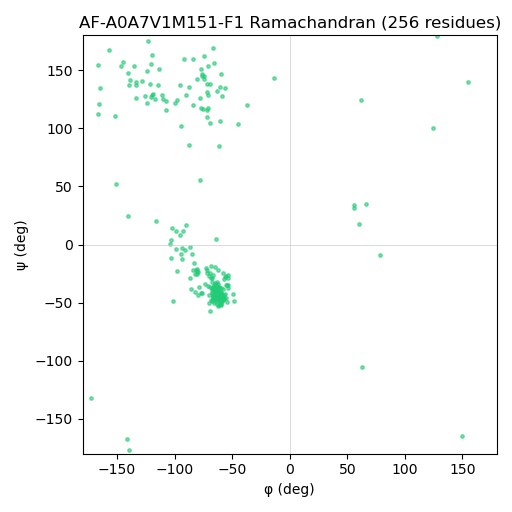 1.00 82.62 128 ARG A C 1
ATOM 1027 O O . ARG A 1 128 ? 23.231 -4.403 -13.641 1.00 82.62 128 ARG A O 1
ATOM 1034 N N . MET A 1 129 ? 23.209 -2.811 -12.048 1.00 70.31 129 MET A N 1
ATOM 1035 C CA . MET A 1 129 ? 24.579 -2.344 -12.291 1.00 70.31 129 MET A CA 1
ATOM 1036 C C . MET A 1 129 ? 25.581 -2.893 -11.261 1.00 70.31 129 MET A C 1
ATOM 1038 O O . MET A 1 129 ? 26.779 -2.656 -11.398 1.00 70.31 129 MET A O 1
ATOM 1042 N N . GLY A 1 130 ? 25.110 -3.633 -10.250 1.00 68.38 130 GLY A N 1
ATOM 1043 C CA . GLY A 1 130 ? 25.922 -4.104 -9.129 1.00 68.38 130 GLY A CA 1
ATOM 1044 C C . GLY A 1 130 ? 25.182 -5.072 -8.203 1.00 68.38 130 GLY A C 1
ATOM 1045 O O . GLY A 1 130 ? 24.571 -6.043 -8.659 1.00 68.38 130 GLY A O 1
ATOM 1046 N N . ALA A 1 131 ? 25.266 -4.824 -6.895 1.00 69.06 131 ALA A N 1
ATOM 1047 C CA . ALA A 1 131 ? 24.662 -5.659 -5.866 1.00 69.06 131 ALA A CA 1
ATOM 1048 C C . ALA A 1 131 ? 23.125 -5.629 -5.929 1.00 69.06 131 ALA A C 1
ATOM 1050 O O . ALA A 1 131 ? 22.505 -4.807 -6.604 1.00 69.06 131 ALA A O 1
ATOM 1051 N N . ASN A 1 132 ? 22.486 -6.535 -5.187 1.00 75.31 132 ASN A N 1
ATOM 1052 C CA . ASN A 1 132 ? 21.029 -6.612 -5.099 1.00 75.31 132 ASN A CA 1
ATOM 1053 C C . ASN A 1 132 ? 20.453 -5.525 -4.167 1.00 75.31 132 ASN A C 1
ATOM 1055 O O . ASN A 1 132 ? 19.791 -5.820 -3.176 1.00 75.31 132 ASN A O 1
ATOM 1059 N N . ILE A 1 133 ? 20.783 -4.264 -4.451 1.00 78.25 133 ILE A N 1
ATOM 1060 C CA . ILE A 1 133 ? 20.436 -3.088 -3.653 1.00 78.25 133 ILE A CA 1
ATOM 1061 C C . ILE A 1 133 ? 19.725 -2.088 -4.575 1.00 78.25 133 ILE A C 1
ATOM 1063 O O . ILE A 1 133 ? 20.295 -1.727 -5.605 1.00 78.25 133 ILE A O 1
ATOM 1067 N N . PRO A 1 134 ? 18.529 -1.575 -4.220 1.00 73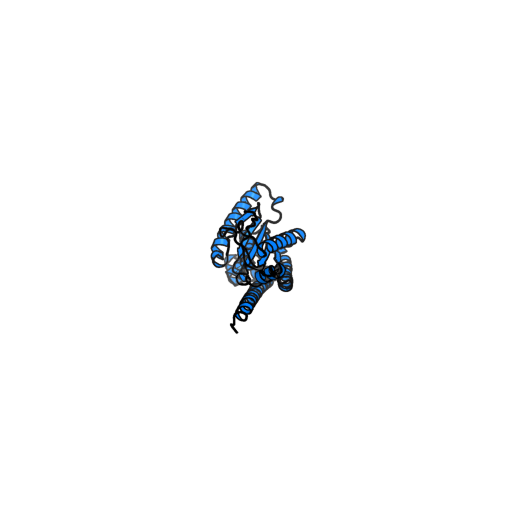.31 134 PRO A N 1
ATOM 1068 C CA . PRO A 1 134 ? 17.751 -0.719 -5.118 1.00 73.31 134 PRO A CA 1
ATOM 1069 C C . PRO A 1 134 ? 18.476 0.530 -5.639 1.00 73.31 134 PRO A C 1
ATOM 1071 O O . PRO A 1 134 ? 18.139 1.021 -6.707 1.00 73.31 134 PRO A O 1
ATOM 1074 N N . ILE A 1 135 ? 19.440 1.080 -4.892 1.00 74.56 135 ILE A N 1
ATOM 1075 C CA . ILE A 1 135 ? 20.182 2.285 -5.306 1.00 74.56 135 ILE A CA 1
ATOM 1076 C C . ILE A 1 135 ? 21.184 2.030 -6.444 1.00 74.56 135 ILE A C 1
ATOM 1078 O O . ILE A 1 135 ? 21.574 2.966 -7.135 1.00 74.56 135 ILE A O 1
ATOM 1082 N N . GLU A 1 136 ? 21.582 0.774 -6.651 1.00 79.81 136 GLU A N 1
ATOM 1083 C CA . GLU A 1 136 ? 22.488 0.337 -7.725 1.00 79.81 136 GLU A CA 1
ATOM 1084 C C . GLU A 1 136 ? 21.722 -0.260 -8.919 1.00 79.81 136 GLU A C 1
ATOM 1086 O O . GLU A 1 136 ? 22.300 -0.894 -9.807 1.00 79.81 136 GLU A O 1
ATOM 1091 N N . MET A 1 137 ? 20.401 -0.079 -8.932 1.00 86.00 137 MET A N 1
ATOM 1092 C CA . MET A 1 137 ? 19.513 -0.549 -9.984 1.00 86.00 137 MET A CA 1
ATOM 1093 C C . MET A 1 137 ? 18.907 0.625 -10.742 1.00 86.00 137 MET A C 1
ATOM 1095 O O . MET A 1 137 ? 18.688 1.704 -10.195 1.00 86.00 137 MET A O 1
ATOM 1099 N N . ASP A 1 138 ? 18.605 0.386 -12.011 1.00 87.69 138 ASP A N 1
ATOM 1100 C CA . ASP A 1 138 ? 17.871 1.321 -12.855 1.00 87.69 138 ASP A CA 1
ATOM 1101 C C . ASP A 1 138 ? 16.870 0.557 -13.732 1.00 87.69 138 ASP A C 1
ATOM 1103 O O . ASP A 1 138 ? 16.705 -0.657 -13.619 1.00 87.69 138 ASP A O 1
ATOM 1107 N N . GLY A 1 139 ? 16.165 1.259 -14.607 1.00 91.25 139 GLY A N 1
ATOM 1108 C CA . GLY A 1 139 ? 15.362 0.668 -15.660 1.00 91.25 139 GLY A CA 1
ATOM 1109 C C . GLY A 1 139 ? 13.925 1.175 -15.688 1.00 91.25 139 GLY A C 1
ATOM 1110 O O . GLY A 1 139 ? 13.502 2.002 -14.869 1.00 91.25 139 GLY A O 1
ATOM 1111 N N . PRO A 1 140 ? 13.131 0.677 -16.651 1.00 93.81 140 PRO A N 1
ATOM 1112 C CA . PRO A 1 140 ? 11.777 1.160 -16.887 1.00 93.81 140 PRO A CA 1
ATOM 1113 C C . PRO A 1 140 ? 10.875 1.144 -15.646 1.00 93.81 140 PRO A C 1
ATOM 1115 O O . PRO A 1 140 ? 10.092 2.079 -15.465 1.00 93.81 140 PRO A O 1
ATOM 1118 N N . ALA A 1 141 ? 10.994 0.137 -14.773 1.00 95.81 141 ALA A N 1
ATOM 1119 C CA . ALA A 1 141 ? 10.219 0.081 -13.535 1.00 95.81 141 ALA A CA 1
ATOM 1120 C C . ALA A 1 141 ? 10.562 1.239 -12.573 1.00 95.81 141 ALA A C 1
ATOM 1122 O O . ALA A 1 141 ? 9.655 1.922 -12.094 1.00 95.81 141 ALA A O 1
ATOM 1123 N N . PHE A 1 142 ? 11.849 1.552 -12.370 1.00 96.00 142 PHE A N 1
ATOM 1124 C CA . PHE A 1 142 ? 12.290 2.679 -11.534 1.00 96.00 142 PHE A CA 1
ATOM 1125 C C . PHE A 1 142 ? 11.847 4.031 -12.097 1.00 96.00 142 PHE A C 1
ATOM 1127 O O . PHE A 1 142 ? 11.346 4.884 -11.355 1.00 96.00 142 PHE A O 1
ATOM 1134 N N . HIS A 1 143 ? 11.976 4.238 -13.411 1.00 96.50 143 HIS A N 1
ATOM 1135 C CA . HIS A 1 143 ? 11.520 5.474 -14.051 1.00 96.50 143 HIS A CA 1
ATOM 1136 C C . HIS A 1 143 ? 10.003 5.665 -13.901 1.00 96.50 143 HIS A C 1
ATOM 1138 O O . HIS A 1 143 ? 9.540 6.764 -13.578 1.00 96.50 143 HIS A O 1
ATOM 1144 N N . ARG A 1 144 ? 9.217 4.594 -14.087 1.00 98.12 144 ARG A N 1
ATOM 1145 C CA . ARG A 1 144 ? 7.758 4.620 -13.903 1.00 98.12 144 ARG A CA 1
ATOM 1146 C C . ARG A 1 144 ? 7.372 4.881 -12.452 1.00 98.12 144 ARG A C 1
ATOM 1148 O O . ARG A 1 144 ? 6.517 5.735 -12.230 1.00 98.12 144 ARG A O 1
ATOM 1155 N N . ALA A 1 145 ? 8.019 4.228 -11.486 1.00 98.19 145 ALA A N 1
ATOM 1156 C CA . ALA A 1 145 ? 7.749 4.423 -10.061 1.00 98.19 145 ALA A CA 1
ATOM 1157 C C . ALA A 1 145 ? 8.026 5.872 -9.629 1.00 98.19 145 ALA A C 1
ATOM 1159 O O . ALA A 1 145 ? 7.184 6.503 -8.988 1.00 98.19 145 ALA A O 1
ATOM 1160 N N . ASN A 1 146 ? 9.144 6.450 -10.080 1.00 97.25 146 ASN A N 1
ATOM 1161 C CA . ASN A 1 146 ? 9.469 7.860 -9.855 1.00 97.25 146 ASN A CA 1
ATOM 1162 C C . ASN A 1 146 ? 8.428 8.801 -10.476 1.00 97.25 146 ASN A C 1
ATOM 1164 O O . ASN A 1 146 ? 7.937 9.731 -9.827 1.00 97.25 146 ASN A O 1
ATOM 1168 N N . ALA A 1 147 ? 8.053 8.561 -11.736 1.00 98.06 147 ALA A N 1
ATOM 116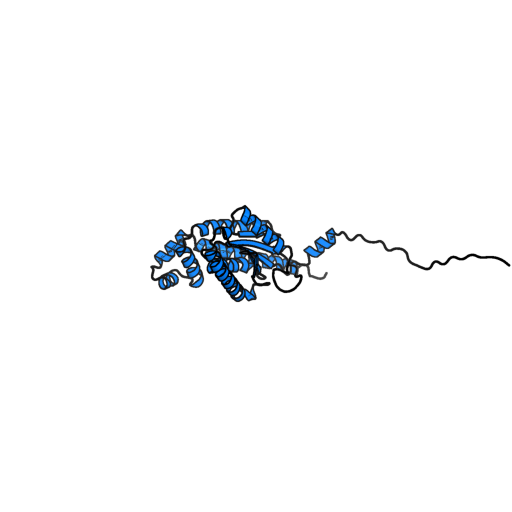9 C CA . ALA A 1 147 ? 7.036 9.356 -12.415 1.00 98.06 147 ALA A CA 1
ATOM 1170 C C . ALA A 1 147 ? 5.668 9.250 -11.717 1.00 98.06 147 ALA A C 1
ATOM 1172 O O . ALA A 1 147 ? 4.956 10.251 -11.597 1.00 98.06 147 ALA A O 1
ATOM 1173 N N . ALA A 1 148 ? 5.325 8.064 -11.215 1.00 98.38 148 ALA A N 1
ATOM 1174 C CA . ALA A 1 148 ? 4.107 7.808 -10.465 1.00 98.38 148 ALA A CA 1
ATOM 1175 C C . ALA A 1 148 ? 4.107 8.542 -9.117 1.00 98.38 148 ALA A C 1
ATOM 1177 O O . ALA A 1 148 ? 3.148 9.250 -8.802 1.00 98.38 148 ALA A O 1
ATOM 1178 N N . LEU A 1 149 ? 5.206 8.476 -8.359 1.00 97.56 149 LEU A N 1
ATOM 1179 C CA . LEU A 1 149 ? 5.342 9.184 -7.086 1.00 97.56 149 LEU A CA 1
ATOM 1180 C C . LEU A 1 149 ? 5.210 10.700 -7.279 1.00 97.56 149 LEU A C 1
ATOM 1182 O O . LEU A 1 149 ? 4.465 11.366 -6.557 1.00 97.56 149 LEU A O 1
ATOM 1186 N N . ASN A 1 150 ? 5.877 11.250 -8.296 1.00 96.75 150 ASN A N 1
ATOM 1187 C CA . ASN A 1 150 ? 5.793 12.670 -8.636 1.00 96.75 150 ASN A CA 1
ATOM 1188 C C . ASN A 1 150 ? 4.375 13.082 -9.054 1.00 96.75 150 ASN A C 1
ATOM 1190 O O . ASN A 1 150 ? 3.880 14.134 -8.637 1.00 96.75 150 ASN A O 1
ATOM 1194 N N . TYR A 1 151 ? 3.686 12.238 -9.825 1.00 97.38 151 TYR A N 1
ATOM 1195 C CA . TYR A 1 151 ? 2.287 12.459 -10.177 1.00 97.38 151 TYR A CA 1
ATOM 1196 C C . TYR A 1 151 ? 1.385 12.446 -8.935 1.00 97.38 151 TYR A C 1
ATOM 1198 O O . TYR A 1 151 ? 0.553 13.342 -8.771 1.00 97.38 151 TYR A O 1
ATOM 1206 N N . ALA A 1 152 ? 1.578 11.493 -8.021 1.00 96.50 152 ALA A N 1
ATOM 1207 C CA . ALA A 1 152 ? 0.826 11.419 -6.774 1.00 96.50 152 ALA A CA 1
ATOM 1208 C C . ALA A 1 152 ? 1.091 12.634 -5.863 1.00 96.50 152 ALA A C 1
ATOM 1210 O O . ALA A 1 152 ? 0.152 13.179 -5.273 1.00 96.50 152 ALA A O 1
ATOM 1211 N N . LYS A 1 153 ? 2.340 13.122 -5.799 1.00 93.94 153 LYS A N 1
ATOM 1212 C CA . LYS A 1 153 ? 2.725 14.357 -5.090 1.00 93.94 153 LYS A CA 1
ATOM 1213 C C . LYS A 1 153 ? 1.972 15.566 -5.655 1.00 93.94 153 LYS A C 1
ATOM 1215 O O . LYS A 1 153 ? 1.316 16.282 -4.896 1.00 93.94 153 LYS A O 1
ATOM 1220 N N . LYS A 1 154 ? 2.004 15.750 -6.980 1.00 95.62 154 LYS A N 1
ATOM 1221 C CA . LYS A 1 154 ? 1.364 16.879 -7.680 1.00 95.62 154 LYS A CA 1
ATOM 1222 C C . LYS A 1 154 ? -0.160 16.881 -7.527 1.00 95.62 154 LYS A C 1
ATOM 1224 O O . LYS A 1 154 ? -0.743 17.928 -7.263 1.00 95.62 154 LYS A O 1
ATOM 1229 N N . ASN A 1 155 ? -0.795 15.716 -7.643 1.00 94.94 155 ASN A N 1
ATOM 1230 C CA . ASN A 1 155 ? -2.256 15.581 -7.636 1.00 94.94 155 ASN A CA 1
ATOM 1231 C C . ASN A 1 155 ? -2.840 15.251 -6.253 1.00 94.94 155 ASN A C 1
ATOM 1233 O O . ASN A 1 155 ? -4.029 14.971 -6.132 1.00 94.94 155 ASN A O 1
ATOM 1237 N N . ARG A 1 156 ? -2.017 15.290 -5.194 1.00 92.50 156 ARG A N 1
ATOM 1238 C CA . ARG A 1 156 ? -2.414 14.986 -3.806 1.00 92.50 156 ARG A CA 1
ATOM 1239 C C . ARG A 1 156 ? -3.046 13.593 -3.640 1.00 92.50 156 ARG A C 1
ATOM 1241 O O . ARG A 1 156 ? -3.874 13.395 -2.749 1.00 92.50 156 ARG A O 1
ATOM 1248 N N . LEU A 1 157 ? -2.614 12.631 -4.454 1.00 94.12 157 LEU A N 1
ATOM 1249 C CA . LEU A 1 157 ? -3.018 11.228 -4.362 1.00 94.12 157 LEU A CA 1
ATOM 1250 C C . LEU A 1 157 ? -2.164 10.483 -3.328 1.00 94.12 157 LEU A C 1
ATOM 1252 O O . LEU A 1 157 ? -1.069 10.926 -2.959 1.00 94.12 157 LEU A O 1
ATOM 1256 N N . ARG A 1 158 ? -2.690 9.347 -2.858 1.00 94.88 158 ARG A N 1
ATOM 1257 C CA . ARG A 1 158 ? -1.984 8.409 -1.973 1.00 94.88 158 ARG A CA 1
ATOM 1258 C C . ARG A 1 158 ? -1.133 7.418 -2.748 1.00 94.88 158 ARG A C 1
ATOM 1260 O O . ARG A 1 158 ? -0.035 7.110 -2.316 1.00 94.88 158 ARG A O 1
ATOM 1267 N N . VAL A 1 159 ? -1.619 6.954 -3.889 1.00 97.50 159 VAL A N 1
ATOM 1268 C CA . VAL A 1 159 ? -0.938 5.955 -4.710 1.00 97.50 159 VAL A CA 1
ATOM 1269 C C . VAL A 1 159 ? -1.080 6.359 -6.165 1.00 97.50 159 VAL A C 1
ATOM 1271 O O . VAL A 1 159 ? -2.132 6.858 -6.570 1.00 97.50 159 VAL A O 1
ATOM 1274 N N . ASN A 1 160 ? -0.028 6.148 -6.944 1.00 98.44 160 ASN A N 1
ATOM 1275 C CA . ASN A 1 160 ? -0.135 6.062 -8.389 1.00 98.44 160 ASN A CA 1
ATOM 1276 C C . ASN A 1 160 ? 0.653 4.842 -8.872 1.00 98.44 160 ASN A C 1
ATOM 1278 O O . ASN A 1 160 ? 1.757 4.584 -8.399 1.00 98.44 160 ASN A O 1
ATOM 1282 N N . PHE A 1 161 ? 0.060 4.106 -9.799 1.00 98.44 161 PHE A N 1
ATOM 1283 C CA . PHE A 1 161 ? 0.594 2.911 -10.432 1.00 98.44 161 PHE A CA 1
ATOM 1284 C C . PHE A 1 161 ? 0.830 3.195 -11.913 1.00 98.44 161 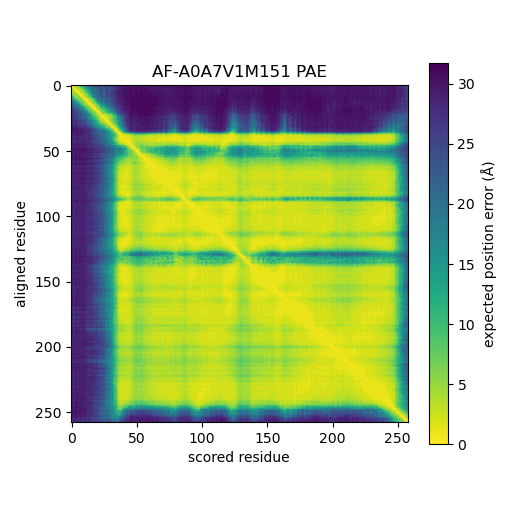PHE A C 1
ATOM 1286 O O . PHE A 1 161 ? -0.002 3.851 -12.548 1.00 98.44 161 PHE A O 1
ATOM 1293 N N . ARG A 1 162 ? 1.961 2.733 -12.449 1.00 98.31 162 ARG A N 1
ATOM 1294 C CA . ARG A 1 162 ? 2.323 2.895 -13.858 1.00 98.31 162 ARG A CA 1
ATOM 1295 C C . ARG A 1 162 ? 2.964 1.640 -14.428 1.00 98.31 162 ARG A C 1
ATOM 1297 O O . ARG A 1 162 ? 3.885 1.089 -13.828 1.00 98.31 162 ARG A O 1
ATOM 1304 N N . SER A 1 163 ? 2.566 1.276 -15.636 1.00 96.19 163 SER A N 1
ATOM 1305 C CA . SER A 1 163 ? 3.072 0.131 -16.388 1.00 96.19 163 SER A CA 1
ATOM 1306 C C . SER A 1 163 ? 3.196 0.469 -17.880 1.00 96.19 163 SER A C 1
ATOM 1308 O O . SER A 1 163 ? 3.207 1.639 -18.274 1.00 96.19 163 SER A O 1
ATOM 1310 N N . THR A 1 164 ? 3.397 -0.545 -18.719 1.00 94.00 164 THR A N 1
ATOM 1311 C CA . THR A 1 164 ? 3.264 -0.434 -20.180 1.00 94.00 164 THR A CA 1
ATOM 1312 C C . THR A 1 164 ? 1.807 -0.523 -20.642 1.00 94.00 164 THR A C 1
ATOM 1314 O O . THR A 1 164 ? 1.495 -0.025 -21.721 1.00 94.00 164 THR A O 1
ATOM 1317 N N . ASP A 1 165 ? 0.916 -1.100 -19.830 1.00 94.25 165 ASP A N 1
ATOM 1318 C CA . ASP A 1 165 ? -0.513 -1.244 -20.110 1.00 94.25 165 ASP A CA 1
ATOM 1319 C C . ASP A 1 165 ? -1.281 -0.066 -19.484 1.00 94.25 165 ASP A C 1
ATOM 1321 O O . ASP A 1 165 ? -1.544 -0.002 -18.282 1.00 94.25 165 ASP A O 1
ATOM 1325 N N . GLN A 1 166 ? -1.660 0.900 -20.321 1.00 94.12 166 GLN A N 1
ATOM 1326 C CA . GLN A 1 166 ? -2.384 2.092 -19.870 1.00 94.12 166 GLN A CA 1
ATOM 1327 C C . GLN A 1 166 ? -3.798 1.782 -19.358 1.00 94.12 166 GLN A C 1
ATOM 1329 O O . GLN A 1 166 ? -4.334 2.537 -18.543 1.00 94.12 166 GLN A O 1
ATOM 1334 N N . GLN A 1 167 ? -4.415 0.693 -19.822 1.00 95.19 167 GLN A N 1
ATOM 1335 C CA . GLN A 1 167 ? -5.743 0.286 -19.376 1.00 95.19 167 GLN A CA 1
ATOM 1336 C C . GLN A 1 167 ? -5.664 -0.348 -17.982 1.00 95.19 167 GLN A C 1
ATOM 1338 O O . GLN A 1 167 ? -6.465 -0.009 -17.108 1.00 95.19 167 GLN A O 1
ATOM 1343 N N . LEU A 1 168 ? -4.651 -1.189 -17.744 1.00 94.81 168 LEU A N 1
ATOM 1344 C CA . LEU A 1 168 ? -4.292 -1.673 -16.408 1.00 94.81 168 LEU A CA 1
ATOM 1345 C C . LEU A 1 168 ? -4.050 -0.502 -15.451 1.00 94.81 168 LEU A C 1
ATOM 1347 O O . LEU A 1 168 ? -4.645 -0.456 -14.371 1.00 94.81 168 LEU A O 1
ATOM 1351 N N . ASP A 1 169 ? -3.233 0.469 -15.864 1.00 97.25 169 ASP A N 1
ATOM 1352 C CA . ASP A 1 169 ? -2.935 1.655 -15.063 1.00 97.25 169 ASP A CA 1
ATOM 1353 C C . ASP A 1 169 ? -4.212 2.409 -14.687 1.00 97.25 169 ASP A C 1
ATOM 1355 O O . ASP A 1 169 ? -4.394 2.778 -13.525 1.00 97.25 169 ASP A O 1
ATOM 1359 N N . LEU A 1 170 ? -5.113 2.631 -15.648 1.00 97.12 170 LEU A N 1
ATOM 1360 C CA . LEU A 1 170 ? -6.379 3.319 -15.414 1.00 97.12 170 LEU A CA 1
ATOM 1361 C C . LEU A 1 170 ? -7.231 2.593 -14.366 1.00 97.12 170 LEU A C 1
ATOM 1363 O O . LEU A 1 170 ? -7.711 3.229 -13.423 1.00 97.12 170 LEU A O 1
ATOM 1367 N N . TYR A 1 171 ? -7.402 1.276 -14.496 1.00 96.50 171 TYR A N 1
ATOM 1368 C CA . TYR A 1 171 ? -8.225 0.494 -13.574 1.00 96.50 171 TYR A CA 1
ATOM 1369 C C . TYR A 1 171 ? -7.644 0.463 -12.163 1.00 96.50 171 TYR A C 1
ATOM 1371 O O . TYR A 1 171 ? -8.338 0.829 -11.211 1.00 96.50 171 TYR A O 1
ATOM 1379 N N . ILE A 1 172 ? -6.360 0.126 -12.021 1.00 97.75 172 ILE A N 1
ATOM 1380 C CA . ILE A 1 172 ? -5.694 0.056 -10.714 1.00 97.75 172 ILE A CA 1
ATOM 1381 C C . ILE A 1 172 ? -5.717 1.418 -10.015 1.00 97.75 172 ILE A C 1
ATOM 1383 O O . ILE A 1 172 ? -6.077 1.516 -8.839 1.00 97.75 172 ILE A O 1
ATOM 1387 N N . ASN A 1 173 ? -5.399 2.497 -10.736 1.00 98.38 173 ASN A N 1
ATOM 1388 C CA . ASN A 1 173 ? -5.410 3.841 -10.160 1.00 98.38 173 ASN A CA 1
ATOM 1389 C C . ASN A 1 173 ? -6.813 4.305 -9.760 1.00 98.38 173 ASN A C 1
ATOM 1391 O O . ASN A 1 173 ? -6.954 5.011 -8.757 1.00 98.38 173 ASN A O 1
ATOM 1395 N N . THR A 1 174 ? -7.847 3.915 -10.508 1.00 98.06 174 THR A N 1
ATOM 1396 C CA . THR A 1 174 ? -9.239 4.235 -10.165 1.00 98.06 174 THR A CA 1
ATOM 1397 C C . THR A 1 174 ? -9.636 3.552 -8.859 1.00 98.06 174 THR A C 1
ATOM 1399 O O . THR A 1 174 ? -10.110 4.228 -7.943 1.00 98.06 174 THR A O 1
ATOM 1402 N N . VAL A 1 175 ? -9.361 2.249 -8.724 1.00 98.06 175 VAL A N 1
ATOM 1403 C CA . VAL A 1 175 ? -9.655 1.495 -7.494 1.00 98.06 175 VAL A CA 1
ATOM 1404 C C . VAL A 1 175 ? -8.895 2.079 -6.305 1.00 98.06 175 VAL A C 1
ATOM 1406 O O . VAL A 1 175 ? -9.508 2.373 -5.277 1.00 98.06 175 VAL A O 1
ATOM 1409 N N . TYR A 1 176 ? -7.593 2.358 -6.452 1.00 98.19 176 TYR A N 1
ATOM 1410 C CA . TYR A 1 176 ? -6.822 3.011 -5.393 1.00 98.19 176 TYR A CA 1
ATOM 1411 C C . TYR A 1 176 ? -7.412 4.367 -5.007 1.00 98.19 176 TYR A C 1
ATOM 1413 O O . TYR A 1 176 ? -7.584 4.651 -3.822 1.00 98.19 176 TYR A O 1
ATOM 1421 N N . THR A 1 177 ? -7.770 5.203 -5.979 1.00 97.38 177 THR A N 1
ATOM 1422 C CA . THR A 1 177 ? -8.335 6.529 -5.702 1.00 97.38 177 THR A CA 1
ATOM 1423 C C . THR A 1 177 ? -9.615 6.434 -4.870 1.00 97.38 177 THR A C 1
ATOM 1425 O O . THR A 1 177 ? -9.747 7.147 -3.872 1.00 97.38 177 THR A O 1
ATOM 1428 N N . LEU A 1 178 ? -10.525 5.525 -5.230 1.00 97.56 178 LEU A N 1
ATOM 1429 C CA . LEU A 1 178 ? -11.778 5.307 -4.504 1.00 97.56 178 LEU A CA 1
ATOM 1430 C C . LEU A 1 178 ? -11.533 4.732 -3.103 1.00 97.56 178 LEU A C 1
ATOM 1432 O O . LEU A 1 178 ? -12.041 5.264 -2.116 1.00 97.56 178 LEU A O 1
ATOM 1436 N N . MET A 1 179 ? -10.686 3.710 -2.992 1.00 97.44 179 MET A N 1
ATOM 1437 C CA . MET A 1 179 ? -10.346 3.083 -1.717 1.00 97.44 179 MET A CA 1
ATOM 1438 C C . MET A 1 179 ? -9.709 4.073 -0.737 1.00 97.44 179 MET A C 1
ATOM 1440 O O . MET A 1 179 ? -10.112 4.150 0.423 1.00 97.44 179 MET A O 1
ATOM 1444 N N . TYR A 1 180 ? -8.759 4.897 -1.185 1.00 95.88 180 TYR A N 1
ATOM 1445 C CA . TYR A 1 180 ? -8.160 5.913 -0.318 1.00 95.88 180 TYR A CA 1
ATOM 1446 C C . TYR A 1 180 ? -9.103 7.079 -0.014 1.00 95.88 180 TYR A C 1
ATOM 1448 O O . TYR A 1 180 ? -8.951 7.708 1.036 1.00 95.88 180 TYR A O 1
ATOM 1456 N N . ALA A 1 181 ? -10.091 7.366 -0.869 1.00 95.94 181 ALA A N 1
ATOM 1457 C CA . ALA A 1 181 ? -11.149 8.321 -0.546 1.00 95.94 181 ALA A CA 1
ATOM 1458 C C . ALA A 1 181 ? -12.034 7.819 0.610 1.00 95.94 181 ALA A C 1
ATOM 1460 O O . ALA A 1 181 ? -12.402 8.617 1.477 1.00 95.94 181 ALA A O 1
ATOM 1461 N N . ILE A 1 182 ? -12.303 6.508 0.663 1.00 97.12 182 ILE A N 1
ATOM 1462 C CA . ILE A 1 182 ? -13.003 5.841 1.769 1.00 97.12 182 ILE A CA 1
ATOM 1463 C C . ILE A 1 182 ? -12.121 5.824 3.027 1.00 97.12 182 ILE A C 1
ATOM 1465 O O . ILE A 1 182 ? -12.494 6.411 4.046 1.00 97.12 182 ILE A O 1
ATOM 1469 N N . LYS A 1 183 ? -10.908 5.251 2.942 1.00 95.88 183 LYS A N 1
ATOM 1470 C CA . LYS A 1 183 ? -9.967 5.114 4.074 1.00 95.88 183 LYS A CA 1
ATOM 1471 C C . LYS A 1 183 ? -9.614 6.455 4.722 1.00 95.88 183 LYS A C 1
ATOM 1473 O O . LYS A 1 183 ? -9.374 6.516 5.922 1.00 95.88 183 LYS A O 1
ATOM 1478 N N . LYS A 1 184 ? -9.627 7.561 3.965 1.00 92.69 184 LYS A N 1
ATOM 1479 C CA . LYS A 1 184 ? -9.383 8.916 4.498 1.00 92.69 184 LYS A CA 1
ATOM 1480 C C . LYS A 1 184 ? -10.364 9.320 5.609 1.00 92.69 184 LYS A C 1
ATOM 1482 O O . LYS A 1 184 ? -10.033 10.200 6.397 1.00 92.69 184 LYS A O 1
ATOM 1487 N N . ARG A 1 185 ? -11.559 8.724 5.659 1.00 93.38 185 ARG A N 1
ATOM 1488 C CA . ARG A 1 185 ? -12.592 9.022 6.665 1.00 93.38 185 ARG A CA 1
ATOM 1489 C C . ARG A 1 185 ? -12.499 8.134 7.907 1.00 93.38 185 ARG A C 1
ATOM 1491 O O . ARG A 1 185 ? -13.276 8.323 8.837 1.00 93.38 185 ARG A O 1
ATOM 1498 N N . TRP A 1 186 ? -11.599 7.153 7.919 1.00 96.00 186 TRP A N 1
ATOM 1499 C CA . TRP A 1 186 ? -11.516 6.193 9.012 1.00 96.00 186 TRP A CA 1
ATOM 1500 C C . TRP A 1 186 ? -10.957 6.830 10.277 1.00 96.00 186 TRP A C 1
ATOM 1502 O O . TRP A 1 186 ? -9.979 7.576 10.249 1.00 96.00 186 TRP A O 1
ATOM 1512 N N . SER A 1 187 ? -11.574 6.487 11.405 1.00 95.00 187 SER A N 1
ATOM 1513 C CA . SER A 1 187 ? -11.011 6.774 12.719 1.00 95.00 187 SER A CA 1
ATOM 1514 C C . SER A 1 187 ? -9.852 5.821 13.028 1.00 95.00 187 SER A C 1
ATOM 1516 O O . SER A 1 187 ? -9.765 4.725 12.469 1.00 95.00 187 SER A O 1
ATOM 1518 N N . THR A 1 188 ? -9.008 6.180 13.997 1.00 94.44 188 THR A N 1
ATOM 1519 C CA . THR A 1 188 ? -7.978 5.275 14.534 1.00 94.44 188 THR A CA 1
ATOM 1520 C C . THR A 1 188 ? -8.575 3.954 15.033 1.00 94.44 188 THR A C 1
ATOM 1522 O O . THR A 1 188 ? -7.954 2.905 14.890 1.00 94.44 188 THR A O 1
ATOM 1525 N N . ILE A 1 189 ? -9.786 3.987 15.603 1.00 95.06 189 ILE A N 1
ATOM 1526 C CA . ILE A 1 189 ? -10.488 2.789 16.085 1.00 95.06 189 ILE A CA 1
ATOM 1527 C C . ILE A 1 189 ? -10.877 1.901 14.902 1.00 95.06 189 ILE A C 1
ATOM 1529 O O . ILE A 1 189 ? -10.571 0.713 14.896 1.00 95.06 189 ILE A O 1
ATOM 1533 N N . THR A 1 190 ? -11.486 2.488 13.872 1.00 96.69 190 THR A N 1
ATOM 1534 C CA . THR A 1 190 ? -11.850 1.792 12.633 1.00 96.69 190 THR A CA 1
ATOM 1535 C C . THR A 1 190 ? -10.631 1.149 11.976 1.00 96.69 190 THR A C 1
ATOM 1537 O O . THR A 1 190 ? -10.688 -0.020 11.616 1.00 96.69 190 THR A O 1
ATOM 1540 N N . PHE A 1 191 ? -9.521 1.884 11.856 1.00 96.81 191 PHE A N 1
ATOM 1541 C CA . PHE A 1 191 ? -8.284 1.367 11.271 1.00 96.81 191 PHE A CA 1
ATOM 1542 C C . PHE A 1 191 ? -7.749 0.157 12.050 1.00 96.81 191 PHE A C 1
ATOM 1544 O O . PHE A 1 191 ? -7.429 -0.869 11.454 1.00 96.81 191 PHE A O 1
ATOM 1551 N N . LYS A 1 192 ? -7.715 0.239 13.388 1.00 96.44 192 LYS A N 1
ATOM 1552 C CA . LYS A 1 192 ? -7.310 -0.885 14.250 1.00 96.44 192 LYS A CA 1
ATOM 1553 C C . LYS A 1 192 ? -8.231 -2.095 14.083 1.00 96.44 192 LYS A C 1
ATOM 1555 O O . LYS A 1 192 ? -7.746 -3.216 13.965 1.00 96.44 192 LYS A O 1
ATOM 1560 N N . ARG A 1 193 ? -9.548 -1.875 14.038 1.00 97.50 193 ARG A N 1
ATOM 1561 C CA . ARG A 1 193 ? -10.542 -2.940 13.836 1.00 97.50 193 ARG A CA 1
ATOM 1562 C C . ARG A 1 193 ? -10.438 -3.583 12.463 1.00 97.50 193 ARG A C 1
ATOM 1564 O O . ARG A 1 193 ? -10.600 -4.791 12.376 1.00 97.50 193 ARG A O 1
ATOM 1571 N N . TYR A 1 194 ? -10.148 -2.808 11.419 1.00 97.69 194 TYR A N 1
ATOM 1572 C CA . TYR A 1 194 ? -9.920 -3.329 10.071 1.00 97.69 194 TYR A CA 1
ATOM 1573 C C . TYR A 1 194 ? -8.766 -4.343 10.073 1.00 97.69 194 TYR A C 1
ATOM 1575 O O . TYR A 1 194 ? -8.943 -5.460 9.597 1.00 97.69 194 TYR A O 1
ATOM 1583 N N . TRP A 1 195 ? -7.633 -4.012 10.701 1.00 97.50 195 TRP A N 1
ATOM 1584 C CA . TRP A 1 195 ? -6.493 -4.931 10.792 1.00 97.50 195 TRP A CA 1
ATOM 1585 C C . TRP A 1 195 ? -6.785 -6.162 11.644 1.00 97.50 195 TRP A C 1
ATOM 1587 O O . TRP A 1 195 ? -6.577 -7.282 11.189 1.00 97.50 195 TRP A O 1
ATOM 1597 N N . ARG A 1 196 ? -7.367 -5.972 12.834 1.00 97.00 196 ARG A N 1
ATOM 1598 C CA . ARG A 1 196 ? -7.781 -7.085 13.704 1.00 97.00 196 ARG A CA 1
ATOM 1599 C C . ARG A 1 196 ? -8.772 -8.011 13.007 1.00 97.00 196 ARG A C 1
ATOM 1601 O O . ARG A 1 196 ? -8.711 -9.220 13.181 1.00 97.00 196 ARG A O 1
ATOM 1608 N N . TYR A 1 197 ? -9.683 -7.457 12.211 1.00 97.38 197 TYR A N 1
ATOM 1609 C CA . TYR A 1 197 ? -10.634 -8.245 11.439 1.00 97.38 197 TYR A CA 1
ATOM 1610 C C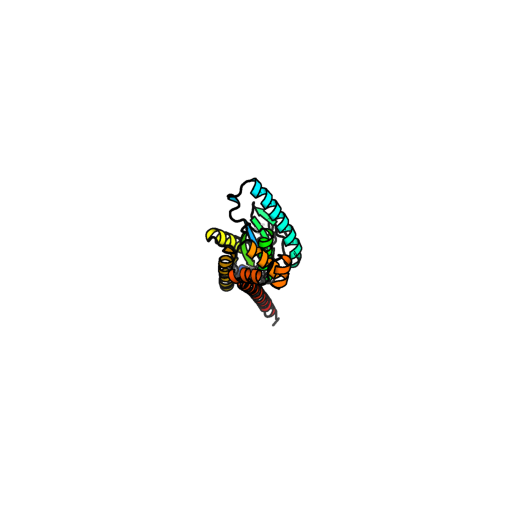 . TYR A 1 197 ? -9.942 -9.052 10.337 1.00 97.38 197 TYR A C 1
ATOM 1612 O O . TYR A 1 197 ? -10.260 -10.229 10.195 1.00 97.38 197 TYR A O 1
ATOM 1620 N N . LYS A 1 198 ? -8.963 -8.482 9.619 1.00 95.50 198 LYS A N 1
ATOM 1621 C CA . LYS A 1 198 ? -8.154 -9.234 8.640 1.00 95.50 198 LYS A CA 1
ATOM 1622 C C . LYS A 1 198 ? -7.359 -10.374 9.284 1.00 95.50 198 LYS A C 1
ATOM 1624 O O . LYS A 1 198 ? -7.242 -11.433 8.684 1.00 95.50 198 LYS A O 1
ATOM 1629 N N . GLU A 1 199 ? -6.852 -10.178 10.500 1.00 94.62 199 GLU A N 1
ATOM 1630 C CA . GLU A 1 199 ? -6.076 -11.191 11.233 1.00 94.62 199 GLU A CA 1
ATOM 1631 C C . GLU A 1 199 ? -6.963 -12.290 11.853 1.00 94.62 199 GLU A C 1
ATOM 1633 O O . GLU A 1 199 ? -6.623 -13.470 11.819 1.00 94.62 199 GLU A O 1
ATOM 1638 N N . LEU A 1 200 ? -8.111 -11.921 12.430 1.00 96.38 200 LEU A N 1
ATOM 1639 C CA . LEU A 1 200 ? -8.949 -12.832 13.222 1.00 96.38 200 LEU A CA 1
ATOM 1640 C C . LEU A 1 200 ? -10.127 -13.427 12.434 1.00 96.38 200 LEU A C 1
ATOM 1642 O O . LEU A 1 200 ? -10.675 -14.465 12.823 1.00 96.38 200 LEU A O 1
ATOM 1646 N N . GLY A 1 201 ? -10.549 -12.761 11.359 1.00 94.44 201 GLY A N 1
ATOM 1647 C CA . GLY A 1 201 ? -11.580 -13.194 10.412 1.00 94.44 201 GLY A CA 1
ATOM 1648 C C . GLY A 1 201 ? -13.034 -13.020 10.863 1.00 94.44 201 GLY A C 1
ATOM 1649 O O . GLY A 1 201 ? -13.943 -13.214 10.062 1.00 94.44 201 GLY A O 1
ATOM 1650 N N . THR A 1 202 ? -13.309 -12.665 12.126 1.00 96.06 202 THR A N 1
ATOM 1651 C CA . THR A 1 202 ? -14.695 -12.543 12.627 1.00 96.06 202 THR A CA 1
ATOM 1652 C C . THR A 1 202 ? -14.879 -11.350 13.558 1.00 96.06 202 THR A C 1
ATOM 1654 O O . THR A 1 202 ? -13.979 -11.013 14.325 1.00 96.06 202 THR A O 1
ATOM 1657 N N . TYR A 1 203 ? -16.074 -10.748 13.550 1.00 96.56 203 TYR A N 1
ATOM 1658 C CA . TYR A 1 203 ? -16.412 -9.650 14.465 1.00 96.56 203 TYR A CA 1
ATOM 1659 C C . TYR A 1 203 ? -16.372 -10.075 15.936 1.00 96.56 203 TYR A C 1
ATOM 1661 O O . TYR A 1 203 ? -15.959 -9.283 16.773 1.00 96.56 203 TYR A O 1
ATOM 1669 N N . HIS A 1 204 ? -16.744 -11.325 16.234 1.00 97.94 204 HIS A N 1
ATOM 1670 C CA . HIS A 1 204 ? -16.712 -11.886 17.587 1.00 97.94 204 HIS A CA 1
ATOM 1671 C C . HIS A 1 204 ? -15.292 -11.908 18.150 1.00 97.94 204 HIS A C 1
ATOM 1673 O O . HIS A 1 204 ? -15.044 -11.295 19.177 1.00 97.94 204 HIS A O 1
ATOM 1679 N N . LYS A 1 205 ? -14.325 -12.477 17.420 1.00 98.25 205 LYS A N 1
ATOM 1680 C CA . LYS A 1 205 ? -12.926 -12.511 17.877 1.00 98.25 205 LYS A CA 1
ATOM 1681 C C . LYS A 1 205 ? -12.336 -11.113 18.098 1.00 98.25 205 LYS A C 1
ATOM 1683 O O . LYS A 1 205 ? -11.563 -10.911 19.029 1.00 98.25 205 LYS A O 1
ATOM 1688 N N . VAL A 1 206 ? -12.688 -10.142 17.250 1.00 97.88 206 VAL A N 1
ATOM 1689 C CA . VAL A 1 206 ? -12.253 -8.744 17.426 1.00 97.88 206 VAL A CA 1
ATOM 1690 C C . VAL A 1 206 ? -12.899 -8.122 18.667 1.00 97.88 206 VAL A C 1
ATOM 1692 O O . VAL A 1 206 ? -12.232 -7.405 19.408 1.00 97.88 206 VAL A O 1
ATOM 1695 N N . ALA A 1 207 ? -14.182 -8.396 18.895 1.00 97.81 207 ALA A N 1
ATOM 1696 C CA . ALA A 1 207 ? -14.932 -7.910 20.045 1.00 97.81 207 ALA A CA 1
ATOM 1697 C C . ALA A 1 207 ? -14.403 -8.485 21.365 1.00 97.81 207 ALA A C 1
ATOM 1699 O O . ALA A 1 207 ? -14.183 -7.717 22.301 1.00 97.81 207 ALA A O 1
ATOM 1700 N N . ASP A 1 208 ? -14.104 -9.786 21.395 1.00 98.12 208 ASP A N 1
ATOM 1701 C CA . ASP A 1 208 ? -13.504 -10.474 22.542 1.00 98.12 208 ASP A CA 1
ATOM 1702 C C . ASP A 1 208 ? -12.138 -9.868 22.898 1.00 98.12 208 ASP A C 1
ATOM 1704 O O . ASP A 1 208 ? -11.862 -9.595 24.065 1.00 98.12 208 ASP A O 1
ATOM 1708 N N . LEU A 1 209 ? -11.303 -9.575 21.891 1.00 97.06 209 LEU A N 1
ATOM 1709 C CA . LEU A 1 209 ? -10.003 -8.919 22.081 1.00 97.06 209 LEU A CA 1
ATOM 1710 C C . LEU A 1 209 ? -10.131 -7.482 22.621 1.00 97.06 209 LEU A C 1
ATOM 1712 O O . LEU A 1 209 ? -9.246 -6.998 23.325 1.00 97.06 209 LEU A O 1
ATOM 1716 N N . GLU A 1 210 ? -11.194 -6.770 22.248 1.00 96.25 210 GLU A N 1
ATOM 1717 C CA . GLU A 1 210 ? -11.412 -5.365 22.609 1.00 96.25 210 GLU A CA 1
ATOM 1718 C C . GLU A 1 210 ? -12.260 -5.161 23.870 1.00 96.25 210 GLU A C 1
ATOM 1720 O O . GLU A 1 210 ? -12.309 -4.038 24.373 1.00 96.25 210 GLU A O 1
ATOM 1725 N N . GLY A 1 211 ? -12.931 -6.201 24.372 1.00 97.06 211 GLY A N 1
ATOM 1726 C CA . GLY A 1 211 ? -13.887 -6.085 25.475 1.00 97.06 211 GLY A CA 1
ATOM 1727 C C . GLY A 1 211 ? -15.132 -5.267 25.109 1.00 97.06 211 GLY A C 1
ATOM 1728 O O . GLY A 1 211 ? -15.652 -4.524 25.938 1.00 97.06 211 GLY A O 1
ATOM 1729 N N . VAL A 1 212 ? -15.594 -5.358 23.857 1.00 97.19 212 VAL A N 1
ATOM 1730 C CA . VAL A 1 212 ? -16.784 -4.648 23.341 1.00 97.19 212 VAL A CA 1
ATOM 1731 C C . VAL A 1 212 ? -17.802 -5.636 22.771 1.00 97.19 212 VAL A C 1
ATOM 1733 O O . VAL A 1 212 ? -17.531 -6.826 22.681 1.00 97.19 212 VAL A O 1
ATOM 1736 N N . SER A 1 213 ? -18.982 -5.168 22.352 1.00 98.00 213 SER A N 1
ATOM 1737 C CA . SER A 1 213 ? -19.944 -6.045 21.674 1.00 98.00 213 SER A CA 1
ATOM 1738 C C . SER A 1 213 ? -19.543 -6.319 20.210 1.00 98.00 213 SER A C 1
ATOM 1740 O O . SER A 1 213 ? -19.039 -5.414 19.533 1.00 98.00 213 SER A O 1
ATOM 1742 N N . PRO A 1 214 ? -19.836 -7.516 19.658 1.00 97.69 214 PRO A N 1
ATOM 1743 C CA . PRO A 1 214 ? -19.673 -7.800 18.226 1.00 97.69 214 PRO A CA 1
ATOM 1744 C C . PRO A 1 214 ? -20.410 -6.797 17.332 1.00 97.69 214 PRO A C 1
ATOM 1746 O O . PRO A 1 214 ? -19.898 -6.404 16.285 1.00 97.69 214 PRO A O 1
ATOM 1749 N N . GLN A 1 215 ? -21.573 -6.320 17.787 1.00 97.62 215 GLN A N 1
ATOM 1750 C CA . GLN A 1 215 ? -22.356 -5.286 17.115 1.00 97.62 215 GLN A CA 1
ATOM 1751 C C . GLN A 1 215 ? -21.576 -3.970 16.986 1.00 97.62 215 GLN A C 1
ATOM 1753 O O . GLN A 1 215 ? -21.528 -3.396 15.904 1.00 97.62 215 GLN A O 1
ATOM 1758 N N . ALA A 1 216 ? -20.888 -3.524 18.043 1.00 97.06 216 ALA A N 1
ATOM 1759 C CA . ALA A 1 216 ? -20.088 -2.300 17.996 1.00 97.06 216 ALA A CA 1
ATOM 1760 C C . ALA A 1 216 ? -18.908 -2.402 17.014 1.00 97.06 216 ALA A C 1
ATOM 1762 O O . ALA A 1 216 ? -18.534 -1.411 16.378 1.00 97.06 216 ALA A O 1
ATOM 1763 N N . VAL A 1 217 ? -18.312 -3.593 16.877 1.00 97.62 217 VAL A N 1
ATOM 1764 C CA . VAL A 1 217 ? -17.278 -3.857 15.865 1.00 97.62 217 VAL A CA 1
ATOM 1765 C C . VAL A 1 217 ? -17.886 -3.821 14.465 1.00 97.62 217 VAL A C 1
ATOM 1767 O O . VAL A 1 217 ? -17.348 -3.142 13.589 1.00 97.62 217 VAL A O 1
ATOM 1770 N N . TRP A 1 218 ? -19.015 -4.501 14.261 1.00 97.50 218 TRP A N 1
ATOM 1771 C CA . TRP A 1 218 ? -19.714 -4.517 12.980 1.00 97.50 218 TRP A CA 1
ATOM 1772 C C . TRP A 1 218 ? -20.135 -3.116 12.537 1.00 97.50 218 TRP A C 1
ATOM 1774 O O . TRP A 1 218 ? -19.789 -2.719 11.429 1.00 97.50 218 TRP A O 1
ATOM 1784 N N . ASP A 1 219 ? -20.781 -2.329 13.403 1.00 97.38 219 ASP A N 1
ATOM 1785 C CA . ASP A 1 219 ? -21.198 -0.953 13.103 1.00 97.38 219 ASP A CA 1
ATOM 1786 C C . ASP A 1 219 ? -19.993 -0.098 12.703 1.00 97.38 219 ASP A C 1
ATOM 1788 O O . ASP A 1 219 ? -20.022 0.634 11.714 1.00 97.38 219 ASP A O 1
ATOM 1792 N N . SER A 1 220 ? -18.886 -0.234 13.435 1.00 96.69 220 SER A N 1
ATOM 1793 C CA . SER A 1 220 ? -17.649 0.493 13.160 1.00 96.69 220 SER A CA 1
ATOM 1794 C C . SER A 1 220 ? -17.024 0.150 11.809 1.00 96.69 220 SER A C 1
ATOM 1796 O O . SER A 1 220 ? -16.428 1.035 11.193 1.00 96.69 220 SER A O 1
ATOM 1798 N N . LEU A 1 221 ? -17.089 -1.110 11.378 1.00 97.50 221 LEU A N 1
ATOM 1799 C CA . LEU A 1 221 ? -16.527 -1.561 10.103 1.00 97.50 221 LEU A CA 1
ATOM 1800 C C . LEU A 1 221 ? -17.485 -1.282 8.942 1.00 97.50 221 LEU A C 1
ATOM 1802 O O . LEU A 1 221 ? -17.049 -0.801 7.897 1.00 97.50 221 LEU A O 1
ATOM 1806 N N . ARG A 1 222 ? -18.787 -1.503 9.144 1.00 97.06 222 ARG A N 1
ATOM 1807 C CA . ARG A 1 222 ? -19.842 -1.240 8.163 1.00 97.06 222 ARG A CA 1
ATOM 1808 C C . ARG A 1 222 ? -19.937 0.241 7.825 1.00 97.06 222 ARG A C 1
ATOM 1810 O O . ARG A 1 222 ? -19.873 0.593 6.654 1.00 97.06 222 ARG A O 1
ATOM 1817 N N . ASN A 1 223 ? -20.023 1.113 8.829 1.00 96.38 223 ASN A N 1
ATOM 1818 C CA . ASN A 1 223 ? -20.132 2.563 8.610 1.00 96.38 223 ASN A CA 1
ATOM 1819 C C . ASN A 1 223 ? -18.878 3.153 7.951 1.00 96.38 223 ASN A C 1
ATOM 1821 O O . ASN A 1 223 ? -18.913 4.241 7.382 1.00 96.38 223 ASN A O 1
ATOM 1825 N N . ALA A 1 224 ? -17.761 2.434 8.034 1.00 96.94 224 ALA A N 1
ATOM 1826 C CA . ALA A 1 224 ? -16.510 2.794 7.397 1.00 96.94 224 ALA A CA 1
ATOM 1827 C C . ALA A 1 224 ? -16.307 2.157 6.016 1.00 96.94 224 ALA A C 1
ATOM 1829 O O . ALA A 1 224 ? -15.291 2.449 5.384 1.00 96.94 224 ALA A O 1
ATOM 1830 N N . HIS A 1 225 ? -17.221 1.299 5.550 1.00 97.94 225 HIS A N 1
ATOM 1831 C CA . HIS A 1 225 ? -17.045 0.502 4.331 1.00 97.94 225 HIS A CA 1
ATOM 1832 C C . HIS A 1 225 ? -15.770 -0.356 4.355 1.00 97.94 225 HIS A C 1
ATOM 1834 O O . HIS A 1 225 ? -15.106 -0.553 3.340 1.00 97.94 225 HIS A O 1
ATOM 1840 N N . ALA A 1 226 ? -15.379 -0.849 5.534 1.00 96.94 226 ALA A N 1
ATOM 1841 C CA . ALA A 1 226 ? -14.122 -1.574 5.701 1.00 96.94 226 ALA A CA 1
ATOM 1842 C C . ALA A 1 226 ? -14.115 -2.917 4.962 1.00 96.94 226 ALA A C 1
ATOM 1844 O O . ALA A 1 226 ? -13.098 -3.281 4.382 1.00 96.94 226 ALA A O 1
ATOM 1845 N N . THR A 1 227 ? -15.243 -3.628 4.930 1.00 94.31 227 THR A N 1
ATOM 1846 C CA . THR A 1 227 ? -15.383 -4.880 4.169 1.00 94.31 227 THR A CA 1
ATOM 1847 C C . THR A 1 227 ? -15.362 -4.642 2.662 1.00 94.31 227 THR A C 1
ATOM 1849 O O . THR A 1 227 ? -14.750 -5.421 1.940 1.00 94.31 227 THR A O 1
ATOM 1852 N N . ASP A 1 228 ? -15.957 -3.540 2.195 1.00 97.56 228 ASP A N 1
ATOM 1853 C CA . ASP A 1 228 ? -15.923 -3.151 0.779 1.00 97.56 228 ASP A CA 1
ATOM 1854 C C . ASP A 1 228 ? -14.489 -2.818 0.346 1.00 97.56 228 ASP A C 1
ATOM 1856 O O . ASP A 1 228 ? -14.050 -3.192 -0.740 1.00 97.56 228 ASP A O 1
ATOM 1860 N N . VAL A 1 229 ? -13.730 -2.156 1.229 1.00 98.12 229 VAL A N 1
ATOM 1861 C CA . VAL A 1 229 ? -12.299 -1.920 1.030 1.00 98.12 229 VAL A CA 1
ATOM 1862 C C . VAL A 1 229 ? -11.540 -3.242 0.943 1.00 98.12 229 VAL A C 1
ATOM 1864 O O . VAL A 1 229 ? -10.824 -3.423 -0.030 1.00 98.12 229 VAL A O 1
ATOM 1867 N N . ILE A 1 230 ? -11.735 -4.187 1.870 1.00 97.12 230 ILE A N 1
ATOM 1868 C CA . ILE A 1 230 ? -11.068 -5.506 1.819 1.00 97.12 230 ILE A CA 1
ATOM 1869 C C . ILE A 1 230 ? -11.347 -6.218 0.487 1.00 97.12 230 ILE A C 1
ATOM 1871 O O . ILE A 1 230 ? -10.412 -6.679 -0.164 1.00 97.12 230 ILE A O 1
ATOM 1875 N N . ALA A 1 231 ? -12.602 -6.236 0.034 1.00 97.06 231 ALA A N 1
ATOM 1876 C CA . ALA A 1 231 ? -12.961 -6.840 -1.248 1.00 97.06 231 ALA A CA 1
ATOM 1877 C C . ALA A 1 231 ? -12.273 -6.142 -2.439 1.00 97.06 231 ALA A C 1
ATOM 1879 O O . ALA A 1 231 ? -11.826 -6.800 -3.378 1.00 97.06 231 ALA A O 1
ATOM 1880 N N . ALA A 1 232 ? -12.144 -4.812 -2.404 1.00 97.88 232 ALA A N 1
ATOM 1881 C CA . ALA A 1 232 ? -11.423 -4.061 -3.431 1.00 97.88 232 ALA A CA 1
ATOM 1882 C C . ALA A 1 232 ? -9.908 -4.346 -3.422 1.00 97.88 232 ALA A C 1
ATOM 1884 O O . ALA A 1 232 ? -9.295 -4.434 -4.487 1.00 97.88 232 ALA A O 1
ATOM 1885 N N . GLU A 1 233 ? -9.304 -4.517 -2.243 1.00 97.56 233 GLU A N 1
ATOM 1886 C CA . GLU A 1 233 ? -7.901 -4.921 -2.091 1.00 97.56 233 GLU A CA 1
ATOM 1887 C C . GLU A 1 233 ? -7.661 -6.306 -2.708 1.00 97.56 233 GLU A C 1
ATOM 1889 O O . GLU A 1 233 ? -6.733 -6.483 -3.500 1.00 97.56 233 GLU A O 1
ATOM 1894 N N . GLU A 1 234 ? -8.531 -7.273 -2.404 1.00 97.00 234 GLU A N 1
ATOM 1895 C CA . GLU A 1 234 ? -8.496 -8.620 -2.983 1.00 97.00 234 GLU A CA 1
ATOM 1896 C C . GLU A 1 234 ? -8.671 -8.597 -4.503 1.00 97.00 234 GLU A C 1
ATOM 1898 O O . GLU A 1 234 ? -7.916 -9.253 -5.222 1.00 97.00 234 GLU A O 1
ATOM 1903 N N . ALA A 1 235 ? -9.603 -7.788 -5.014 1.00 96.88 235 ALA A N 1
ATOM 1904 C CA . ALA A 1 235 ? -9.816 -7.635 -6.449 1.00 96.88 235 ALA A CA 1
ATOM 1905 C C . ALA A 1 235 ? -8.567 -7.099 -7.167 1.00 96.88 235 ALA A C 1
ATOM 1907 O O . ALA A 1 235 ? -8.206 -7.615 -8.224 1.00 96.88 235 ALA A O 1
ATOM 1908 N N . VAL A 1 236 ? -7.869 -6.112 -6.590 1.00 97.19 236 VAL A N 1
ATOM 1909 C CA . VAL A 1 236 ? -6.601 -5.597 -7.138 1.00 97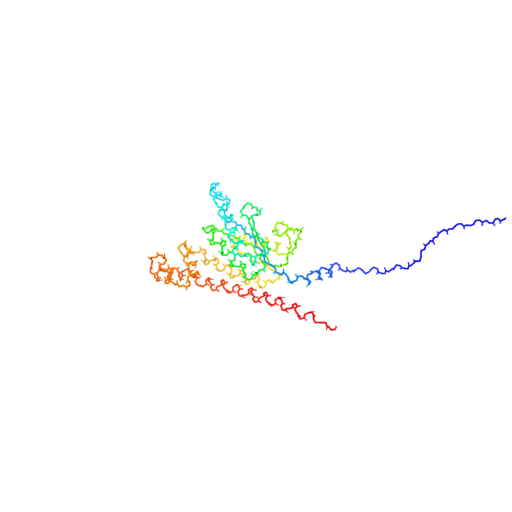.19 236 VAL A CA 1
ATOM 1910 C C . VAL A 1 236 ? -5.536 -6.691 -7.183 1.00 97.19 236 VAL A C 1
ATOM 1912 O O . VAL A 1 236 ? -4.893 -6.869 -8.217 1.00 97.19 236 VAL A O 1
ATOM 1915 N N . MET A 1 237 ? -5.362 -7.440 -6.092 1.00 96.62 237 MET A N 1
ATOM 1916 C CA . MET A 1 237 ? -4.357 -8.506 -6.018 1.00 96.62 237 MET A CA 1
ATOM 1917 C C . MET A 1 237 ? -4.648 -9.631 -7.020 1.00 96.62 237 MET A C 1
ATOM 1919 O O . MET A 1 237 ? -3.755 -10.038 -7.763 1.00 96.62 237 MET A O 1
ATOM 1923 N N . ASN A 1 238 ? -5.902 -10.079 -7.104 1.00 96.38 238 ASN A N 1
ATOM 1924 C CA . ASN A 1 238 ? -6.330 -11.127 -8.033 1.00 96.38 238 ASN A CA 1
ATOM 1925 C C . ASN A 1 238 ? -6.225 -10.682 -9.496 1.00 96.38 238 ASN A C 1
ATOM 1927 O O . ASN A 1 238 ? -5.815 -11.461 -10.361 1.00 96.38 238 ASN A O 1
ATOM 1931 N N . PHE A 1 239 ? -6.558 -9.421 -9.784 1.00 95.06 239 PHE A N 1
ATOM 1932 C CA . PHE A 1 239 ? -6.428 -8.870 -11.128 1.00 95.06 239 PHE A CA 1
ATOM 1933 C C . PHE A 1 239 ? -4.963 -8.804 -11.566 1.00 95.06 239 PHE A C 1
ATOM 1935 O O . PHE A 1 239 ? -4.641 -9.238 -12.671 1.00 95.06 239 PHE A O 1
ATOM 1942 N N . LEU A 1 240 ? -4.064 -8.340 -10.690 1.00 94.25 240 LEU A N 1
ATOM 1943 C CA . LEU A 1 240 ? -2.625 -8.353 -10.958 1.00 94.25 240 LEU A CA 1
ATOM 1944 C C . LEU A 1 240 ? -2.099 -9.780 -11.145 1.00 94.25 240 LEU A C 1
ATOM 1946 O O . LEU A 1 240 ? -1.341 -10.010 -12.080 1.00 94.25 240 LEU A O 1
ATOM 1950 N N . ALA A 1 241 ? -2.536 -10.743 -10.328 1.00 93.88 241 ALA A N 1
ATOM 1951 C CA . ALA A 1 241 ? -2.147 -12.148 -10.477 1.00 93.88 241 ALA A CA 1
ATOM 1952 C C . ALA A 1 241 ? -2.560 -12.714 -11.837 1.00 93.88 241 ALA A C 1
ATOM 1954 O O . ALA A 1 241 ? -1.731 -13.269 -12.553 1.00 93.88 241 ALA A O 1
ATOM 1955 N N . THR A 1 242 ? -3.811 -12.487 -12.236 1.00 92.94 242 THR A N 1
ATOM 1956 C CA . THR A 1 242 ? -4.326 -12.925 -13.541 1.00 92.94 242 THR A CA 1
ATOM 1957 C C . THR A 1 242 ? -3.543 -12.286 -14.688 1.00 92.94 242 THR A C 1
ATOM 1959 O O . THR A 1 242 ? -3.184 -12.960 -15.649 1.00 92.94 242 THR A O 1
ATOM 1962 N N . LYS A 1 243 ? -3.232 -10.988 -14.577 1.00 89.81 243 LYS A N 1
ATOM 1963 C CA . LYS A 1 243 ? -2.438 -10.271 -15.580 1.00 89.81 243 LYS A CA 1
ATOM 1964 C C . LYS A 1 243 ? -1.007 -10.793 -15.672 1.00 89.81 243 LYS A C 1
ATOM 1966 O O . LYS A 1 243 ? -0.519 -10.943 -16.783 1.00 89.81 243 LYS A O 1
ATOM 1971 N N . MET A 1 244 ? -0.353 -11.098 -14.551 1.00 87.88 244 MET A N 1
ATOM 1972 C CA . MET A 1 244 ? 1.005 -11.655 -14.573 1.00 87.88 244 MET A CA 1
ATOM 1973 C C . MET A 1 244 ? 1.040 -13.060 -15.184 1.00 87.88 244 MET A C 1
ATOM 1975 O O . MET A 1 244 ? 1.960 -13.362 -15.934 1.00 87.88 244 MET A O 1
ATOM 1979 N N . VAL A 1 245 ? 0.024 -13.893 -14.930 1.00 86.00 245 VAL A N 1
ATOM 1980 C CA . VAL A 1 245 ? -0.093 -15.215 -15.571 1.00 86.00 245 VAL A CA 1
ATOM 1981 C C . VAL A 1 245 ? -0.278 -15.081 -17.082 1.00 86.00 245 VAL A C 1
ATOM 1983 O O . VAL A 1 245 ? 0.401 -15.775 -17.829 1.00 86.00 245 VAL A O 1
ATOM 1986 N N . ALA A 1 246 ? -1.149 -14.176 -17.538 1.00 81.94 246 ALA A N 1
ATOM 1987 C CA . ALA A 1 246 ? -1.359 -13.946 -18.969 1.00 81.94 246 ALA A CA 1
ATOM 1988 C C . ALA A 1 246 ? -0.071 -13.481 -19.672 1.00 81.94 246 ALA A C 1
ATOM 1990 O O . ALA A 1 246 ? 0.285 -14.022 -20.711 1.00 81.94 246 ALA A O 1
ATOM 1991 N N . LEU A 1 247 ? 0.670 -12.552 -19.055 1.00 74.25 247 LEU A N 1
ATOM 1992 C CA . LEU A 1 247 ? 1.947 -12.070 -19.589 1.00 74.25 247 LEU A CA 1
ATOM 1993 C C . LEU A 1 247 ? 3.018 -13.167 -19.676 1.00 74.25 247 LEU A C 1
ATOM 1995 O O . LEU A 1 247 ? 3.847 -13.112 -20.573 1.00 74.25 247 LEU A O 1
ATOM 1999 N N . GLY A 1 248 ? 3.007 -14.147 -18.767 1.00 65.88 248 GLY A N 1
ATOM 2000 C CA . GLY A 1 248 ? 3.915 -15.297 -18.829 1.00 65.88 248 GLY A CA 1
ATOM 2001 C C . GLY A 1 248 ? 3.464 -16.405 -19.790 1.00 65.88 248 GLY A C 1
ATOM 2002 O O . GLY A 1 248 ? 4.288 -17.206 -20.220 1.00 65.88 248 GLY A O 1
ATOM 2003 N N . ALA A 1 249 ? 2.173 -16.474 -20.130 1.00 57.38 249 ALA A N 1
ATOM 2004 C CA . ALA A 1 249 ? 1.632 -17.464 -21.064 1.00 57.38 249 ALA A CA 1
ATOM 2005 C C . ALA A 1 249 ? 1.900 -17.091 -22.532 1.00 57.38 249 ALA A C 1
ATOM 2007 O O . ALA A 1 249 ? 2.220 -17.974 -23.324 1.00 57.38 249 ALA A O 1
ATOM 2008 N N . ASP A 1 250 ? 1.841 -15.798 -22.871 1.00 55.34 250 ASP A N 1
ATOM 2009 C CA . ASP A 1 250 ? 2.145 -15.297 -24.221 1.00 55.34 250 ASP A CA 1
ATOM 2010 C C . ASP A 1 250 ? 3.613 -15.567 -24.633 1.00 55.34 250 ASP A C 1
ATOM 2012 O O . ASP A 1 250 ? 3.920 -15.645 -25.819 1.00 55.34 250 ASP A O 1
ATOM 2016 N N . GLU A 1 251 ? 4.524 -15.774 -23.672 1.00 50.28 251 GLU A N 1
ATOM 2017 C CA . GLU A 1 251 ? 5.934 -16.111 -23.938 1.00 50.28 251 GLU A CA 1
ATOM 2018 C C . GLU A 1 251 ? 6.168 -17.590 -24.291 1.00 50.28 251 GLU A C 1
ATOM 2020 O O . GLU A 1 251 ? 7.169 -17.919 -24.930 1.00 50.28 251 GLU A O 1
ATOM 2025 N N . ALA A 1 252 ? 5.276 -18.497 -23.876 1.00 52.19 252 ALA A N 1
ATOM 2026 C CA . ALA A 1 252 ? 5.452 -19.938 -24.079 1.00 52.19 252 ALA A CA 1
ATOM 2027 C C . ALA A 1 252 ? 5.054 -20.398 -25.494 1.00 52.19 252 ALA A C 1
ATOM 2029 O O . ALA A 1 252 ? 5.570 -21.408 -25.972 1.00 52.19 252 ALA A O 1
ATOM 2030 N N . ASP A 1 253 ? 4.169 -19.657 -26.167 1.00 50.62 253 ASP A N 1
ATOM 2031 C CA . ASP A 1 253 ? 3.654 -20.012 -27.498 1.00 50.62 253 ASP A CA 1
ATOM 2032 C C . ASP A 1 253 ? 4.591 -19.552 -28.640 1.00 50.62 253 ASP A C 1
ATOM 2034 O O . ASP A 1 253 ? 4.606 -20.155 -29.713 1.00 50.62 253 ASP A O 1
ATOM 2038 N N . ASP A 1 254 ? 5.452 -18.553 -28.397 1.00 49.12 254 ASP A N 1
ATOM 2039 C CA . ASP A 1 254 ? 6.417 -18.011 -29.379 1.00 49.12 254 ASP A CA 1
ATOM 2040 C C . ASP A 1 254 ? 7.763 -18.777 -29.417 1.00 49.12 254 ASP A C 1
ATOM 2042 O O . ASP A 1 254 ? 8.645 -18.487 -30.223 1.00 49.12 254 ASP A O 1
ATOM 2046 N N . GLN A 1 255 ? 7.944 -19.796 -28.563 1.00 45.22 255 GLN A N 1
ATOM 2047 C CA . GLN A 1 255 ? 9.157 -20.636 -28.519 1.00 45.22 255 GLN A CA 1
ATOM 2048 C C . GLN A 1 255 ? 8.999 -22.018 -29.183 1.00 45.22 255 GLN A C 1
ATOM 2050 O O . GLN A 1 255 ? 9.853 -22.890 -29.006 1.00 45.22 255 GLN A O 1
ATOM 2055 N N . SER A 1 256 ? 7.947 -22.240 -29.978 1.00 35.44 256 SER A N 1
ATOM 2056 C CA . SER A 1 256 ? 7.799 -23.477 -30.760 1.00 35.44 256 SER A CA 1
ATOM 2057 C C . SER A 1 256 ? 8.705 -23.453 -32.004 1.00 35.44 256 SER A C 1
ATOM 2059 O O . SER A 1 256 ? 8.508 -22.600 -32.871 1.00 35.44 256 SER A O 1
ATOM 2061 N N . PRO A 1 257 ? 9.689 -24.366 -32.154 1.00 51.06 257 PRO A N 1
ATOM 2062 C CA . PRO A 1 257 ? 10.525 -24.397 -33.346 1.00 51.06 257 PRO A CA 1
ATOM 2063 C C . PRO A 1 257 ? 9.731 -24.991 -34.517 1.00 51.06 257 PRO A C 1
ATOM 2065 O O . PRO A 1 257 ? 9.326 -26.154 -34.472 1.00 51.06 257 PRO A O 1
ATOM 2068 N N . GLY A 1 258 ? 9.510 -24.172 -35.548 1.00 40.38 258 GLY A N 1
ATOM 2069 C CA . GLY A 1 258 ? 9.152 -24.615 -36.900 1.00 40.38 258 GLY A CA 1
ATOM 2070 C C . GLY A 1 258 ? 10.379 -24.976 -37.726 1.00 40.38 258 GLY A C 1
ATOM 2071 O O . GLY A 1 258 ? 11.445 -24.358 -37.500 1.00 40.38 258 GLY A O 1
#

Organism: Caldithrix abyssi (NCBI:txid187145)

Sequence (258 aa):
MLYRRFSKSTGNDPPGRLQCVNRRQRNLMQTEGNMANTVAVIIADIKDSKKMKERERYEWQLFLKSAIVQVNENWAADIEAPFMITKGDEFQGVVANVPRVHSIMIEFERLLHPLGLRYGIGLGAIQRMGANIPIEMDGPAFHRANAALNYAKKNRLRVNFRSTDQQLDLYINTVYTLMYAIKKRWSTITFKRYWRYKELGTYHKVADLEGVSPQAVWDSLRNAHATDVIAAEEAVMNFLATKMVALGADEADDQSPG

Nearest PDB structures (foldseek):
  1ybt-assembly1_B  TM=6.525E-01  e=1.487E-03  Mycobacterium tuberculosis CDC1551
  5d0h-assembly1_B  TM=7.096E-01  e=4.284E-03  Mycobacterium avium subsp. avium 10-9275
  1ybu-assembly2_C  TM=6.759E-01  e=4.543E-03  Mycobacterium tuberculosis H37Rv
  4wp3-assembly5_E  TM=5.603E-01  e=6.094E-03  Mycobacterium avium
  8hbe-assembly1_A  TM=6.873E-01  e=2.979E-02  Homo sapiens